Protein AF-A0A1G7QCE5-F1 (afdb_monomer)

pLDDT: mean 86.32, std 14.0, range [40.44, 98.44]

Organism: NCBI:txid392734

Radius of gyration: 17.21 Å; Cα contacts (8 Å, |Δi|>4): 371; chains: 1; bounding box: 48×42×40 Å

Secondary structure (DSSP, 8-state):
--HHHHHHHHHHHHH---EEEEEEEEEESS-SPPTT-EEEEETTS--EE--TT-SS-HHHHH-GGG-SS-EEEEEE-TTS-EEEEEEEETTSHHHHHHHHHHHHHHTT--EEEEEEPPBTTB--EEEEE-TT--EEEE-TT--HHHHHHHHHHHTTSPTTEEEEETTEEEEEEEE-----HHHHHHHHHHHS--

Nearest PDB structures (foldseek):
  2we8-assembly1_A-2  TM=7.146E-01  e=3.565E-07  Mycolicibacterium smegmatis MC2 155
  2we7-assembly1_A-3  TM=7.196E-01  e=1.475E-06  Mycolicibacterium smegmatis MC2 155
  3on5-assembly1_A  TM=7.134E-01  e=7.659E-06  Halalkalibacterium halodurans
  3on5-assembly1_B  TM=7.128E-01  e=1.795E-05  Halalkalibacterium halodurans
  8qqs-assembly1_A  TM=1.654E-01  e=5.692E+00  Escherichia coli

Foldseek 3Di:
DDLQQLVFQLVVCVVAVWFKKKFFLDKPDDDPDAGRFIWTAGQVLDIGTPPVCVQDDSVVRNPRVVPPFWAWDWGQDPPRMTTIMTIHTSPDPLNVVVSVQSVCLQVQWKKKKKWAHDDPPAGIWIWMATPVRDTPDTPPPDDPVNVVVSSVDQVPDDASDWDQDPNGIMGIHIRGHDDPVVNVVVVVVVVVPD

Sequence (194 aa):
MNLKERRDIAHLYGHTPRGVLFTLVEMRGSSDHAAGTRIYTPADGRSAGSVSAGWVDAEFLQRVDLFANAQMHIVQDGHDIETHLLSEPSETPEAAALIAAFEATLQGEPRSVITVLPETDVALMRFVMDARGDVLFASELLETEDIVPMRRAARTSPHGALHVLAQGRIFVEHMEPAVSEQDMMNNTLHTEAR

Structure (mmCIF, N/CA/C/O backbone):
data_AF-A0A1G7QCE5-F1
#
_entry.id   AF-A0A1G7QCE5-F1
#
loop_
_atom_site.group_PDB
_atom_site.id
_atom_site.type_symbol
_atom_site.label_atom_id
_atom_site.label_alt_id
_atom_site.label_comp_id
_atom_site.label_asym_id
_atom_site.label_entity_id
_atom_site.label_seq_id
_atom_site.pdbx_PDB_ins_code
_atom_site.Cartn_x
_atom_site.Cartn_y
_atom_site.Cartn_z
_atom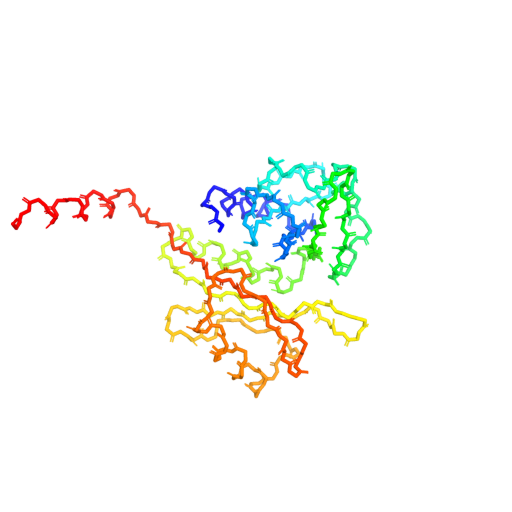_site.occupancy
_atom_site.B_iso_or_equiv
_atom_site.auth_seq_id
_atom_site.auth_comp_id
_atom_site.auth_asym_id
_atom_site.auth_atom_id
_atom_site.pdbx_PDB_model_num
ATOM 1 N N . MET A 1 1 ? -5.043 9.856 -0.152 1.00 69.81 1 MET A N 1
ATOM 2 C CA . MET A 1 1 ? -5.301 9.292 -1.504 1.00 69.81 1 MET A CA 1
ATOM 3 C C . MET A 1 1 ? -6.672 9.717 -2.051 1.00 69.81 1 MET A C 1
ATOM 5 O O . MET A 1 1 ? -7.643 9.716 -1.299 1.00 69.81 1 MET A O 1
ATOM 9 N N . ASN A 1 2 ? -6.779 10.074 -3.341 1.00 81.00 2 ASN A N 1
ATOM 10 C CA . ASN A 1 2 ? -8.053 10.502 -3.949 1.00 81.00 2 ASN A CA 1
ATOM 11 C C . ASN A 1 2 ? -8.945 9.302 -4.373 1.00 81.00 2 ASN A C 1
ATOM 13 O O . ASN A 1 2 ? -8.479 8.173 -4.513 1.00 81.00 2 ASN A O 1
ATOM 17 N N . LEU A 1 3 ? -10.259 9.514 -4.529 1.00 86.50 3 LEU A N 1
ATOM 18 C CA . LEU A 1 3 ? -11.228 8.450 -4.869 1.00 86.50 3 LEU A CA 1
ATOM 19 C C . LEU A 1 3 ? -11.095 7.922 -6.303 1.00 86.50 3 LEU A C 1
ATOM 21 O O . LEU A 1 3 ? -11.376 6.752 -6.558 1.00 86.50 3 LEU A O 1
ATOM 25 N N . LYS A 1 4 ? -10.686 8.786 -7.237 1.00 89.06 4 LYS A N 1
ATOM 26 C CA . LYS A 1 4 ? -10.500 8.421 -8.642 1.00 89.06 4 LYS A CA 1
ATOM 27 C C . LYS A 1 4 ? -9.369 7.402 -8.787 1.00 89.06 4 LYS A C 1
ATOM 29 O O . LYS A 1 4 ? -9.563 6.385 -9.431 1.00 89.06 4 LYS A O 1
ATOM 34 N N . GLU A 1 5 ? -8.243 7.639 -8.120 1.00 90.88 5 GLU A N 1
ATOM 35 C CA . GLU A 1 5 ? -7.072 6.762 -8.092 1.00 90.88 5 GLU A CA 1
ATOM 36 C C . GLU A 1 5 ? -7.442 5.345 -7.648 1.00 90.88 5 GLU A C 1
ATOM 38 O O . GLU A 1 5 ? -7.185 4.390 -8.374 1.00 90.88 5 GLU A O 1
ATOM 43 N N . ARG A 1 6 ? -8.131 5.215 -6.508 1.00 92.56 6 ARG A N 1
ATOM 44 C CA . ARG A 1 6 ? -8.613 3.919 -6.003 1.00 92.56 6 ARG A CA 1
ATOM 45 C C . ARG A 1 6 ? -9.494 3.191 -7.007 1.00 92.56 6 ARG A C 1
ATOM 47 O O . ARG A 1 6 ? -9.309 1.999 -7.232 1.00 92.56 6 ARG A O 1
ATOM 54 N N . ARG A 1 7 ? -10.456 3.907 -7.598 1.00 94.19 7 ARG A N 1
ATOM 55 C CA . ARG A 1 7 ? -11.388 3.347 -8.583 1.00 94.19 7 ARG A CA 1
ATOM 56 C C . ARG A 1 7 ? -10.657 2.868 -9.829 1.00 94.19 7 ARG A C 1
ATOM 58 O O . ARG A 1 7 ? -10.918 1.759 -10.277 1.00 94.19 7 ARG A O 1
ATOM 65 N N . ASP A 1 8 ? -9.757 3.684 -10.363 1.00 94.06 8 ASP A N 1
ATOM 66 C CA . ASP A 1 8 ? -9.013 3.367 -11.578 1.00 94.06 8 ASP A CA 1
ATOM 67 C C . ASP A 1 8 ? -8.103 2.152 -11.352 1.00 94.06 8 ASP A C 1
ATOM 69 O O . ASP A 1 8 ? -8.078 1.245 -12.184 1.00 94.06 8 ASP A O 1
ATOM 73 N N . ILE A 1 9 ? -7.406 2.098 -10.209 1.00 95.38 9 ILE A N 1
ATOM 74 C CA . ILE A 1 9 ? -6.546 0.966 -9.842 1.00 95.38 9 ILE A CA 1
ATOM 75 C C . ILE A 1 9 ? -7.373 -0.310 -9.665 1.00 95.38 9 ILE A C 1
ATOM 77 O O . ILE A 1 9 ? -7.065 -1.309 -10.310 1.00 95.38 9 ILE A O 1
ATOM 81 N N . ALA A 1 10 ? -8.433 -0.285 -8.848 1.00 95.25 10 ALA A N 1
ATOM 82 C CA . ALA A 1 10 ? -9.279 -1.460 -8.621 1.00 95.25 10 ALA A CA 1
ATOM 83 C C . ALA A 1 10 ? -9.921 -1.955 -9.930 1.00 95.25 10 ALA A C 1
ATOM 85 O O . ALA A 1 10 ? -9.944 -3.153 -10.206 1.00 95.25 10 ALA A O 1
ATOM 86 N N . HIS A 1 11 ? -10.370 -1.030 -10.786 1.00 95.25 11 HIS A N 1
ATOM 87 C CA . HIS A 1 11 ? -10.933 -1.365 -12.089 1.00 95.25 11 HIS A CA 1
ATOM 88 C C . HIS A 1 11 ? -9.905 -2.029 -13.013 1.00 95.25 11 HIS A C 1
ATOM 90 O O . HIS A 1 11 ? -10.207 -3.069 -13.600 1.00 95.25 11 HIS A O 1
ATOM 96 N N . LEU A 1 12 ? -8.698 -1.465 -13.151 1.00 95.25 12 LEU A N 1
ATOM 97 C CA . LEU A 1 12 ? -7.662 -2.046 -14.009 1.00 95.25 12 LEU A CA 1
ATOM 98 C C . LEU A 1 12 ? -7.188 -3.403 -13.472 1.00 95.25 12 LEU A C 1
ATOM 100 O O . LEU A 1 12 ? -7.102 -4.359 -14.243 1.00 95.25 12 LEU A O 1
ATOM 104 N N . TYR A 1 13 ? -6.964 -3.507 -12.159 1.00 94.88 13 TYR A N 1
ATOM 105 C CA . TYR A 1 13 ? -6.592 -4.754 -11.490 1.00 94.88 13 TYR A CA 1
ATOM 106 C C . TYR A 1 13 ? -7.622 -5.864 -11.730 1.00 94.88 13 TYR A C 1
ATOM 108 O O . TYR A 1 13 ? -7.254 -6.970 -12.119 1.00 94.88 13 TYR A O 1
ATOM 116 N N . GLY A 1 14 ? -8.919 -5.559 -11.603 1.00 92.94 14 GLY A N 1
ATOM 117 C CA . GLY A 1 14 ? -9.994 -6.530 -11.829 1.00 92.94 14 GLY A CA 1
ATOM 118 C C . GLY A 1 14 ? -10.039 -7.114 -13.249 1.00 92.94 14 GLY A C 1
ATOM 119 O O . GLY A 1 14 ? -10.525 -8.227 -13.438 1.00 92.94 14 GLY A O 1
ATOM 120 N N . HIS A 1 15 ? -9.506 -6.405 -14.251 1.00 92.31 15 HIS A N 1
ATOM 121 C CA . HIS A 1 15 ? -9.410 -6.901 -15.631 1.00 92.31 15 HIS A CA 1
ATOM 122 C C . HIS A 1 15 ? -8.059 -7.549 -15.939 1.00 92.31 15 HIS A C 1
ATOM 124 O O . HIS A 1 15 ? -7.948 -8.370 -16.851 1.00 92.31 15 HIS A O 1
ATOM 130 N N . THR A 1 16 ? -7.001 -7.135 -15.250 1.00 90.94 16 THR A N 1
ATOM 131 C CA . THR A 1 16 ? -5.632 -7.573 -15.519 1.00 90.94 16 THR A CA 1
ATOM 132 C C . THR A 1 16 ? -4.866 -7.596 -14.202 1.00 90.94 16 THR A C 1
ATOM 134 O O . THR A 1 16 ? -4.189 -6.625 -13.896 1.00 90.94 16 THR A O 1
ATOM 137 N N . PRO A 1 17 ? -4.970 -8.688 -13.417 1.00 87.81 17 PRO A N 1
ATOM 138 C CA . PRO A 1 17 ? -4.465 -8.742 -12.040 1.00 87.81 17 PRO A CA 1
ATOM 139 C C . PRO A 1 17 ? -2.955 -8.997 -11.945 1.00 87.81 17 PRO A C 1
ATOM 141 O O . PRO A 1 17 ? -2.409 -9.064 -10.844 1.00 87.81 17 PRO A O 1
ATOM 144 N N . ARG A 1 18 ? -2.272 -9.155 -13.086 1.00 91.88 18 ARG A N 1
ATOM 145 C CA . ARG A 1 18 ? -0.826 -9.385 -13.175 1.00 91.88 18 ARG A CA 1
ATOM 146 C C . ARG A 1 18 ? -0.098 -8.100 -13.528 1.00 91.88 18 ARG A C 1
ATOM 148 O O . ARG A 1 18 ? -0.175 -7.631 -14.666 1.00 91.88 18 ARG A O 1
ATOM 155 N N . GLY A 1 19 ? 0.630 -7.566 -12.561 1.00 93.50 19 GLY A N 1
ATOM 156 C CA . GLY A 1 19 ? 1.352 -6.314 -12.688 1.00 93.50 19 GLY A CA 1
ATOM 157 C C . GLY A 1 19 ? 2.099 -5.957 -11.416 1.00 93.50 19 GLY A C 1
ATOM 158 O O . GLY A 1 19 ? 2.310 -6.791 -10.534 1.00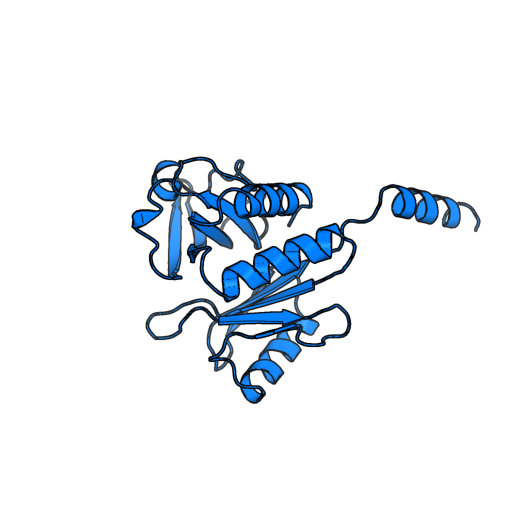 93.50 19 GLY A O 1
ATOM 159 N N . VAL A 1 20 ? 2.465 -4.686 -11.327 1.00 94.94 20 VAL A N 1
ATOM 160 C CA . VAL A 1 20 ? 3.190 -4.122 -10.192 1.00 94.94 20 VAL A CA 1
ATOM 161 C C . VAL A 1 20 ? 2.412 -2.931 -9.668 1.00 94.94 20 VAL A C 1
ATOM 163 O O . VAL A 1 20 ? 1.964 -2.078 -10.438 1.00 94.94 20 VAL A O 1
ATOM 166 N N . LEU A 1 21 ? 2.236 -2.880 -8.354 1.00 94.75 21 LEU A N 1
ATOM 167 C CA . LEU A 1 21 ? 1.712 -1.716 -7.668 1.00 94.75 21 LEU A CA 1
ATOM 168 C C . LEU A 1 21 ? 2.882 -0.915 -7.100 1.00 94.75 21 LEU A C 1
ATOM 170 O O . LEU A 1 21 ? 3.674 -1.423 -6.309 1.00 94.75 21 LEU A O 1
ATOM 174 N N . PHE A 1 22 ? 2.972 0.346 -7.499 1.00 94.12 22 PHE A N 1
ATOM 175 C CA . PHE A 1 22 ? 3.909 1.310 -6.947 1.00 94.12 22 PHE A CA 1
ATOM 176 C C . PHE A 1 22 ? 3.173 2.204 -5.958 1.00 94.12 22 PHE A C 1
ATOM 178 O O . PHE A 1 22 ? 2.140 2.784 -6.297 1.00 94.12 22 PHE A O 1
ATOM 185 N N . THR A 1 23 ? 3.708 2.331 -4.747 1.00 94.12 23 THR A N 1
ATOM 186 C CA . THR A 1 23 ? 3.197 3.216 -3.698 1.00 94.12 23 THR A CA 1
ATOM 187 C C . THR A 1 23 ? 4.267 4.231 -3.324 1.00 94.12 23 THR A C 1
ATOM 189 O O . THR A 1 23 ? 5.374 3.856 -2.941 1.00 94.12 23 THR A O 1
ATOM 192 N N . LEU A 1 24 ? 3.922 5.515 -3.391 1.00 92.81 24 LEU A N 1
ATOM 193 C CA . LEU A 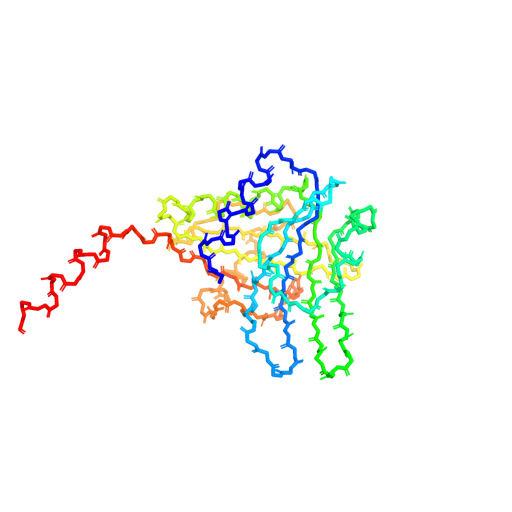1 24 ? 4.728 6.596 -2.839 1.00 92.81 24 LEU A CA 1
ATOM 194 C C . LEU A 1 24 ? 4.678 6.536 -1.314 1.00 92.81 24 LEU A C 1
ATOM 196 O O . LEU A 1 24 ? 3.632 6.784 -0.722 1.00 92.81 24 LEU A O 1
ATOM 200 N N . VAL A 1 25 ? 5.797 6.208 -0.680 1.00 93.81 25 VAL A N 1
ATOM 201 C CA . VAL A 1 25 ? 5.890 6.065 0.779 1.00 93.81 25 VAL A CA 1
ATOM 202 C C . VAL A 1 25 ? 6.325 7.377 1.424 1.00 93.81 25 VAL A C 1
ATOM 204 O O . VAL A 1 25 ? 5.733 7.816 2.405 1.00 93.81 25 VAL A O 1
ATOM 207 N N . GLU A 1 26 ? 7.343 8.018 0.859 1.00 90.38 26 GLU A N 1
ATOM 208 C CA . GLU A 1 26 ? 7.892 9.283 1.343 1.00 90.38 26 GLU A CA 1
ATOM 209 C C . GLU A 1 26 ? 8.416 10.082 0.148 1.00 90.38 26 GLU A C 1
ATOM 211 O O . GLU A 1 26 ? 8.931 9.513 -0.815 1.00 90.38 26 GLU A O 1
ATOM 216 N N . MET A 1 27 ? 8.309 11.405 0.220 1.00 86.12 27 MET A N 1
ATOM 217 C CA . MET A 1 27 ? 9.026 12.306 -0.672 1.00 86.12 27 MET A CA 1
ATOM 218 C C . MET A 1 27 ? 9.716 13.365 0.177 1.00 86.12 27 MET A C 1
ATOM 220 O O . MET A 1 27 ? 9.085 13.978 1.041 1.00 86.12 27 MET A O 1
ATOM 224 N N . ARG A 1 28 ? 11.012 13.571 -0.046 1.00 84.56 28 ARG A N 1
ATOM 225 C CA . ARG A 1 28 ? 11.805 14.593 0.642 1.00 84.56 28 ARG A CA 1
ATOM 226 C C . ARG A 1 28 ? 12.118 15.710 -0.341 1.00 84.56 28 ARG A C 1
ATOM 228 O O . ARG A 1 28 ? 12.675 15.456 -1.402 1.00 84.56 28 ARG A O 1
ATOM 235 N N . GLY A 1 29 ? 11.736 16.933 0.023 1.00 75.62 29 GLY A N 1
ATOM 236 C CA . GLY A 1 29 ? 11.774 18.109 -0.850 1.00 75.6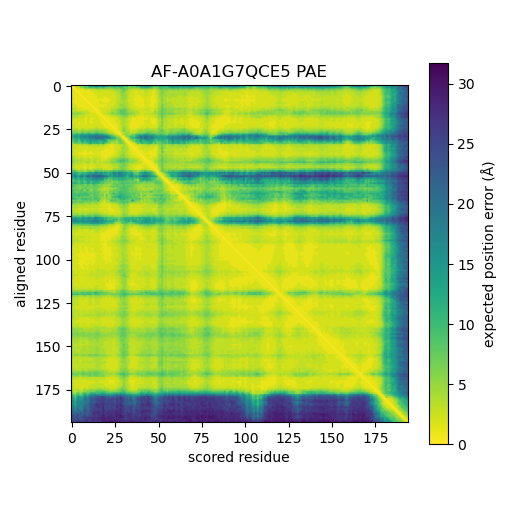2 29 GLY A CA 1
ATOM 237 C C . GLY A 1 29 ? 10.438 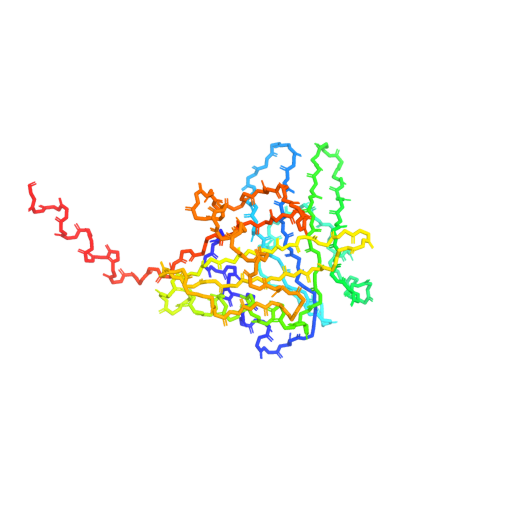18.859 -0.837 1.00 75.62 29 GLY A C 1
ATOM 238 O O . GLY A 1 29 ? 9.557 18.560 -0.030 1.00 75.62 29 GLY A O 1
ATOM 239 N N . SER A 1 30 ? 10.277 19.848 -1.718 1.00 60.16 30 SER A N 1
ATOM 240 C CA . SER A 1 30 ? 8.982 20.505 -1.941 1.00 60.16 30 SER A CA 1
ATOM 241 C C . SER A 1 30 ? 8.225 19.729 -3.012 1.00 60.16 30 SER A C 1
ATOM 243 O O . SER A 1 30 ? 8.674 19.660 -4.150 1.00 60.16 30 SER A O 1
ATOM 245 N N . SER A 1 31 ? 7.091 19.132 -2.650 1.00 62.28 31 SER A N 1
ATOM 246 C CA . SER A 1 31 ? 6.219 18.463 -3.612 1.00 62.28 31 SER A CA 1
ATOM 247 C C . SER A 1 31 ? 4.754 18.619 -3.228 1.00 62.28 31 SER A C 1
ATOM 249 O O . SER A 1 31 ? 4.419 18.725 -2.047 1.00 62.28 31 SER A O 1
ATOM 251 N N . ASP A 1 32 ? 3.888 18.592 -4.237 1.00 63.31 32 ASP A N 1
ATOM 252 C CA . ASP A 1 32 ? 2.432 18.597 -4.075 1.00 63.31 32 ASP A CA 1
ATOM 253 C C . ASP A 1 32 ? 1.861 17.175 -3.885 1.00 63.31 32 ASP A C 1
ATOM 255 O O . ASP A 1 32 ? 0.643 16.977 -3.871 1.00 63.31 32 ASP A O 1
ATOM 259 N N . HIS A 1 33 ? 2.720 16.154 -3.761 1.00 68.19 33 HIS A N 1
ATOM 260 C CA . HIS A 1 33 ? 2.303 14.755 -3.705 1.00 68.19 33 HIS A CA 1
ATOM 261 C C . HIS A 1 33 ? 2.213 14.240 -2.271 1.00 68.19 33 HIS A C 1
ATOM 263 O O . HIS A 1 33 ? 3.140 14.350 -1.474 1.00 68.19 33 HIS A O 1
ATOM 269 N N . ALA A 1 34 ? 1.081 13.615 -1.956 1.00 79.44 34 ALA A N 1
ATOM 270 C CA . ALA A 1 34 ? 0.870 12.987 -0.662 1.00 79.44 34 ALA A CA 1
ATOM 271 C C . ALA A 1 34 ? 1.403 11.549 -0.663 1.00 79.44 34 ALA A C 1
ATOM 273 O O . ALA A 1 34 ? 1.165 10.790 -1.609 1.00 79.44 34 ALA A O 1
ATOM 274 N N . ALA A 1 35 ? 2.050 11.147 0.432 1.00 89.25 35 ALA A N 1
ATOM 275 C CA . ALA A 1 35 ? 2.315 9.741 0.713 1.00 89.25 35 ALA A CA 1
ATOM 276 C C . ALA A 1 35 ? 1.025 8.902 0.580 1.00 89.25 35 ALA A C 1
ATOM 278 O O . ALA A 1 35 ? -0.077 9.375 0.864 1.00 89.25 35 ALA A O 1
ATOM 279 N N . GLY A 1 36 ? 1.163 7.669 0.101 1.00 91.12 36 GLY A N 1
ATOM 280 C CA . GLY A 1 36 ? 0.065 6.753 -0.215 1.00 91.12 36 GLY A CA 1
ATOM 281 C C . GLY A 1 36 ? -0.475 6.894 -1.641 1.00 91.12 36 GLY A C 1
ATOM 282 O O . GLY A 1 36 ? -1.359 6.132 -2.028 1.00 91.12 36 GLY A O 1
ATOM 283 N N . THR A 1 37 ? 0.044 7.840 -2.432 1.00 90.94 37 THR A N 1
ATOM 284 C CA . THR A 1 37 ? -0.253 7.946 -3.871 1.00 90.94 37 THR A CA 1
ATOM 285 C C . THR A 1 37 ? 0.257 6.715 -4.614 1.00 90.94 37 THR A C 1
ATOM 287 O O . THR A 1 37 ? 1.370 6.253 -4.353 1.00 90.94 37 THR A O 1
ATOM 290 N N . ARG A 1 38 ? -0.537 6.186 -5.549 1.00 92.44 38 ARG A N 1
ATOM 291 C CA . ARG A 1 38 ? -0.239 4.928 -6.240 1.00 92.44 38 ARG A CA 1
ATOM 292 C C . ARG A 1 38 ? -0.371 4.963 -7.748 1.00 92.44 38 ARG A C 1
ATOM 294 O O . ARG A 1 38 ? -1.162 5.720 -8.315 1.00 92.44 38 ARG A O 1
ATOM 301 N N . ILE A 1 39 ? 0.372 4.048 -8.368 1.00 92.62 39 ILE A N 1
ATOM 302 C CA . ILE A 1 39 ? 0.257 3.675 -9.776 1.00 92.62 39 ILE A CA 1
ATOM 303 C C . ILE A 1 39 ? 0.276 2.148 -9.870 1.00 92.62 39 ILE A C 1
ATOM 305 O O . ILE A 1 39 ? 1.164 1.497 -9.328 1.00 92.62 39 ILE A O 1
ATOM 309 N N . TYR A 1 40 ? -0.703 1.581 -10.564 1.00 93.69 40 TYR A N 1
ATOM 310 C CA . TYR A 1 40 ? -0.736 0.176 -10.941 1.00 93.69 40 TYR A CA 1
ATOM 311 C C . TYR A 1 40 ? -0.358 0.018 -12.411 1.00 93.69 40 TYR A C 1
ATOM 313 O O . TYR A 1 40 ? -0.985 0.651 -13.264 1.00 93.69 40 TYR A O 1
ATOM 321 N N . THR A 1 41 ? 0.621 -0.841 -12.697 1.00 92.88 41 THR A N 1
ATOM 322 C CA . THR A 1 41 ? 1.107 -1.118 -14.054 1.00 92.88 41 THR A CA 1
ATOM 323 C C . THR A 1 41 ? 1.030 -2.621 -14.348 1.00 92.88 41 THR A C 1
ATOM 325 O O . THR A 1 41 ? 1.893 -3.380 -13.894 1.00 92.88 41 THR A O 1
ATOM 328 N N . PRO A 1 42 ? -0.001 -3.094 -15.071 1.00 91.56 42 PRO A N 1
ATOM 329 C CA . PRO A 1 42 ? -0.027 -4.438 -15.642 1.00 91.56 42 PRO A CA 1
ATOM 330 C C . PRO A 1 42 ? 1.057 -4.664 -16.703 1.00 91.56 42 PRO A C 1
ATOM 332 O O . PRO A 1 42 ? 1.601 -3.733 -17.294 1.00 91.56 42 PRO A O 1
ATOM 335 N N . ALA A 1 43 ? 1.315 -5.936 -17.013 1.00 85.62 43 ALA A N 1
ATOM 336 C CA . ALA A 1 43 ? 2.315 -6.326 -18.012 1.00 85.62 43 ALA A CA 1
ATOM 337 C C . ALA A 1 43 ? 1.995 -5.917 -19.462 1.00 85.62 43 ALA A C 1
ATOM 339 O O . ALA A 1 43 ? 2.855 -6.018 -20.332 1.00 85.62 43 ALA A O 1
ATOM 340 N N . ASP A 1 44 ? 0.777 -5.450 -19.737 1.00 84.56 44 ASP A N 1
ATOM 341 C CA . ASP A 1 44 ? 0.383 -4.952 -21.059 1.00 84.56 44 ASP A CA 1
ATOM 342 C C . ASP A 1 44 ? 0.724 -3.469 -21.297 1.00 84.56 44 ASP A C 1
ATOM 344 O O . ASP A 1 44 ? 0.380 -2.919 -22.344 1.00 84.56 44 ASP A O 1
ATOM 348 N N . GLY A 1 45 ? 1.400 -2.823 -20.340 1.00 80.25 45 GLY A N 1
ATOM 349 C CA . GLY A 1 45 ? 1.894 -1.452 -20.459 1.00 80.25 45 GLY A CA 1
ATOM 350 C C . GLY A 1 45 ? 0.846 -0.367 -20.204 1.00 80.25 45 GLY A C 1
ATOM 351 O O . GLY A 1 45 ? 1.183 0.818 -20.242 1.00 80.25 45 GLY A O 1
ATOM 352 N N . ARG A 1 46 ? -0.413 -0.725 -19.918 1.00 89.12 46 ARG A N 1
ATOM 353 C CA . ARG A 1 46 ? -1.390 0.236 -19.382 1.00 89.12 46 ARG A CA 1
ATOM 354 C C . ARG A 1 46 ? -0.993 0.633 -17.963 1.00 89.12 46 ARG A C 1
ATOM 356 O O . ARG A 1 46 ? -0.271 -0.089 -17.285 1.00 89.12 46 ARG A O 1
ATOM 363 N N . SER A 1 47 ? -1.511 1.757 -17.486 1.00 90.06 47 SER A N 1
ATOM 364 C CA . SER A 1 47 ? -1.370 2.150 -16.087 1.00 90.06 47 SER A CA 1
ATOM 365 C C . SER A 1 47 ? -2.641 2.803 -15.557 1.00 90.06 47 SER A C 1
ATOM 367 O O . SER A 1 47 ? -3.422 3.395 -16.307 1.00 90.06 47 SER A O 1
ATOM 369 N N . ALA A 1 48 ? -2.864 2.667 -14.254 1.00 91.62 48 ALA A N 1
ATOM 370 C CA . ALA A 1 48 ? -3.957 3.307 -13.535 1.00 91.62 48 ALA A CA 1
ATOM 371 C C . ALA A 1 48 ? -3.454 3.918 -12.230 1.00 91.62 48 ALA A C 1
ATOM 373 O O . ALA A 1 48 ? -2.552 3.382 -11.596 1.00 91.62 48 ALA A O 1
ATOM 374 N N . GLY A 1 49 ? -4.065 5.022 -11.812 1.00 87.44 49 GLY A N 1
ATOM 375 C CA . GLY A 1 49 ? -3.695 5.748 -10.602 1.00 87.44 49 GLY A CA 1
ATOM 376 C C . GLY A 1 49 ? -3.231 7.170 -10.899 1.00 87.44 49 GLY A C 1
ATOM 377 O O . GLY A 1 49 ? -3.613 7.759 -11.915 1.00 87.44 49 GLY A O 1
ATOM 378 N N . SER A 1 50 ? -2.437 7.755 -10.009 1.00 78.25 50 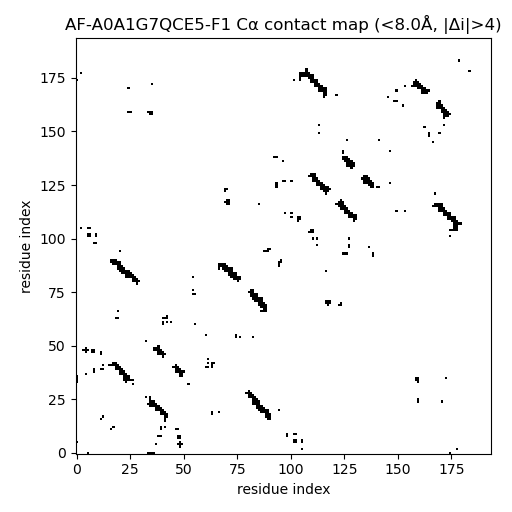SER A N 1
ATOM 379 C CA . SER A 1 50 ? -1.970 9.132 -10.176 1.00 78.25 50 SER A CA 1
ATOM 380 C C . SER A 1 50 ? -0.778 9.198 -11.136 1.00 78.25 50 SER A C 1
ATOM 382 O O . SER A 1 50 ? 0.374 9.267 -10.723 1.00 78.25 50 SER A O 1
ATOM 384 N N . VAL A 1 51 ? -1.077 9.213 -12.440 1.00 54.75 51 VAL A N 1
ATOM 385 C CA . VAL A 1 51 ? -0.104 9.324 -13.549 1.00 54.75 51 VAL A CA 1
ATOM 386 C C . VAL A 1 51 ? 0.535 10.721 -13.640 1.00 54.75 51 VAL A C 1
ATOM 388 O O . VAL A 1 51 ? 1.581 10.887 -14.258 1.00 54.75 51 VAL A O 1
ATOM 391 N N . SER A 1 52 ? -0.031 11.739 -12.980 1.00 51.72 52 SER A N 1
ATOM 392 C CA . SER A 1 52 ? 0.493 13.120 -12.960 1.00 51.72 52 SER A CA 1
ATOM 393 C C . SER A 1 52 ? 1.760 13.298 -12.110 1.00 51.72 52 SER A C 1
ATOM 395 O O . SER A 1 52 ? 2.055 14.397 -11.661 1.00 51.72 52 SER A O 1
ATOM 397 N N . ALA A 1 53 ? 2.445 12.200 -11.822 1.00 50.97 53 ALA A N 1
ATOM 398 C CA . ALA A 1 53 ? 3.433 12.065 -10.778 1.00 50.97 53 ALA A CA 1
ATOM 399 C C . ALA A 1 53 ? 4.749 12.778 -11.080 1.00 50.97 53 ALA A C 1
ATOM 401 O O . ALA A 1 53 ? 5.302 13.384 -10.177 1.00 50.97 53 ALA A O 1
ATOM 402 N N . GLY A 1 54 ? 5.300 12.671 -12.294 1.00 59.59 54 GLY A N 1
ATOM 403 C CA . GLY A 1 54 ? 6.638 13.205 -12.616 1.00 59.59 54 GLY A CA 1
ATOM 404 C C . GLY A 1 54 ? 7.797 12.677 -11.742 1.00 59.59 54 GLY A C 1
ATOM 405 O O . GLY A 1 54 ? 8.950 12.875 -12.097 1.00 59.59 54 GLY A O 1
ATOM 406 N N . TRP A 1 55 ? 7.502 11.976 -10.642 1.00 70.00 55 TRP A N 1
ATOM 407 C CA . TRP A 1 55 ? 8.426 11.502 -9.620 1.00 70.00 55 TRP A CA 1
ATOM 408 C C . TRP A 1 55 ? 9.033 10.143 -9.951 1.00 70.00 55 TRP A C 1
ATOM 410 O O . TRP A 1 55 ? 9.910 9.666 -9.236 1.00 70.00 55 TRP A O 1
ATOM 420 N N . VAL A 1 56 ? 8.585 9.514 -11.040 1.00 72.75 56 VAL A N 1
ATOM 421 C CA . VAL A 1 56 ? 9.217 8.321 -11.593 1.00 72.75 56 VAL A CA 1
ATOM 422 C C . VAL A 1 56 ? 9.154 8.330 -13.111 1.00 72.75 56 VAL A C 1
ATOM 424 O O . VAL A 1 56 ? 8.141 8.695 -13.711 1.00 72.75 56 VAL A O 1
ATOM 427 N N . ASP A 1 57 ? 10.255 7.887 -13.710 1.00 73.38 57 ASP A N 1
ATOM 428 C CA . ASP A 1 57 ? 10.389 7.685 -15.145 1.00 73.38 57 ASP A CA 1
ATOM 429 C C . ASP A 1 57 ? 9.365 6.653 -15.654 1.00 73.38 57 ASP A C 1
ATOM 431 O O . ASP A 1 57 ? 9.213 5.560 -15.099 1.00 73.38 57 ASP A O 1
ATOM 435 N N . ALA A 1 58 ? 8.674 6.980 -16.745 1.00 75.25 58 ALA A N 1
ATOM 436 C CA . ALA A 1 58 ? 7.762 6.058 -17.407 1.00 75.25 58 ALA A CA 1
ATOM 437 C C . ALA A 1 58 ? 8.469 4.769 -17.859 1.00 75.25 58 ALA A C 1
ATOM 439 O O . ALA A 1 58 ? 7.836 3.713 -17.882 1.00 75.25 58 ALA A O 1
ATOM 440 N N . GLU A 1 59 ? 9.765 4.829 -18.183 1.00 75.38 59 GLU A N 1
ATOM 441 C CA . GLU A 1 59 ? 10.570 3.645 -18.492 1.00 75.38 59 GLU A CA 1
ATOM 442 C C . GLU A 1 59 ? 10.757 2.746 -17.266 1.00 75.38 59 GLU A C 1
ATOM 444 O O . GLU A 1 59 ? 10.691 1.525 -17.391 1.00 75.38 59 GLU A O 1
ATOM 449 N N . PHE A 1 60 ? 10.921 3.316 -16.067 1.00 79.75 60 PHE A N 1
ATOM 450 C CA . PHE A 1 60 ? 11.021 2.536 -14.830 1.00 79.75 60 PHE A CA 1
ATOM 451 C C . PHE A 1 60 ? 9.725 1.763 -14.555 1.00 79.75 60 PHE A C 1
ATOM 453 O O . PHE A 1 60 ? 9.771 0.570 -14.257 1.00 79.75 60 PHE A O 1
ATOM 460 N N . LEU A 1 61 ? 8.567 2.410 -14.735 1.00 79.44 61 LEU A N 1
ATOM 461 C CA . LEU A 1 61 ? 7.256 1.778 -14.534 1.00 79.44 61 LEU A CA 1
ATOM 462 C C . LEU A 1 61 ? 6.979 0.637 -15.517 1.00 79.44 61 LEU A C 1
ATOM 464 O O . LEU A 1 61 ? 6.262 -0.297 -15.170 1.00 79.44 61 LEU A O 1
ATOM 468 N N . GLN A 1 62 ? 7.526 0.704 -16.733 1.00 75.88 62 GLN A N 1
ATOM 469 C CA . GLN A 1 62 ? 7.299 -0.302 -17.776 1.00 75.88 62 GLN A CA 1
ATOM 470 C C . GLN A 1 62 ? 8.090 -1.597 -17.563 1.00 75.88 62 GLN A C 1
ATOM 472 O O . GLN A 1 62 ? 7.769 -2.618 -18.170 1.00 75.88 62 GLN A O 1
ATOM 477 N N . ARG A 1 63 ? 9.090 -1.596 -16.679 1.00 79.56 63 ARG A N 1
ATOM 478 C CA . ARG A 1 63 ? 9.940 -2.762 -16.398 1.00 79.56 63 ARG A CA 1
ATOM 479 C C . ARG A 1 63 ? 9.329 -3.678 -15.342 1.00 79.56 63 ARG A C 1
ATOM 481 O O . ARG A 1 63 ? 9.978 -4.035 -14.362 1.00 79.56 63 ARG A O 1
ATOM 488 N N . VAL A 1 64 ? 8.057 -4.036 -15.529 1.00 75.56 64 VAL A N 1
ATOM 489 C CA . VAL A 1 64 ? 7.284 -4.864 -14.586 1.00 75.56 64 VAL A CA 1
ATOM 490 C C . VAL A 1 64 ? 7.966 -6.201 -14.271 1.00 75.56 64 VAL A C 1
ATOM 492 O O . VAL A 1 64 ? 7.826 -6.728 -13.172 1.00 75.56 64 VAL A O 1
ATOM 495 N N . ASP A 1 65 ? 8.744 -6.721 -15.220 1.00 77.81 65 ASP A N 1
ATOM 496 C CA . ASP A 1 65 ? 9.509 -7.963 -15.141 1.00 77.81 65 ASP A CA 1
ATOM 497 C C . ASP A 1 65 ? 10.626 -7.924 -14.091 1.00 77.81 65 ASP A C 1
ATOM 499 O O . ASP A 1 65 ? 11.042 -8.970 -13.593 1.00 77.81 65 ASP A O 1
ATOM 503 N N . LEU A 1 66 ? 11.090 -6.730 -13.714 1.00 79.31 66 LEU A N 1
ATOM 504 C CA . LEU A 1 66 ? 12.106 -6.569 -12.680 1.00 79.31 66 LEU A CA 1
ATOM 505 C C . LEU A 1 66 ? 11.565 -6.696 -11.255 1.00 79.31 66 LEU A C 1
ATOM 507 O O . LEU A 1 66 ? 12.343 -6.918 -10.328 1.00 79.31 66 LEU A O 1
ATOM 511 N N . PHE A 1 67 ? 10.256 -6.553 -11.056 1.00 84.94 67 PHE A N 1
ATOM 512 C CA . PHE A 1 67 ? 9.659 -6.446 -9.725 1.00 84.94 67 PHE A CA 1
ATOM 513 C C . PHE A 1 67 ? 9.006 -7.763 -9.311 1.00 84.94 67 PHE A C 1
ATOM 515 O O . PHE A 1 67 ? 7.808 -7.838 -9.058 1.00 84.94 67 PHE A O 1
ATOM 522 N N . ALA A 1 68 ? 9.817 -8.821 -9.241 1.00 86.12 68 ALA A N 1
ATOM 523 C CA . ALA A 1 68 ? 9.362 -10.146 -8.816 1.00 86.12 68 ALA A CA 1
ATOM 524 C C . ALA A 1 68 ? 9.046 -10.226 -7.310 1.00 86.12 68 ALA A C 1
ATOM 526 O O . ALA A 1 68 ? 8.317 -11.115 -6.882 1.00 86.12 68 ALA A O 1
ATOM 527 N N . ASN A 1 69 ? 9.594 -9.305 -6.511 1.00 91.12 69 ASN A N 1
ATOM 528 C CA . ASN A 1 69 ? 9.409 -9.234 -5.064 1.00 91.12 69 ASN A CA 1
ATOM 529 C C . ASN A 1 69 ? 9.094 -7.800 -4.635 1.00 91.12 69 ASN A C 1
ATOM 531 O O . ASN A 1 69 ? 9.459 -6.844 -5.323 1.00 91.12 69 ASN A O 1
ATOM 535 N N . ALA A 1 70 ? 8.456 -7.654 -3.473 1.00 95.12 70 ALA A N 1
ATOM 536 C CA . ALA A 1 70 ? 8.220 -6.342 -2.895 1.00 95.12 70 ALA A CA 1
ATOM 537 C C . ALA A 1 70 ? 9.535 -5.690 -2.439 1.00 95.12 70 ALA A C 1
ATOM 539 O O . ALA A 1 70 ? 10.332 -6.329 -1.753 1.00 95.12 70 ALA A O 1
ATOM 540 N N . GLN A 1 71 ? 9.774 -4.434 -2.823 1.00 95.00 71 GLN A N 1
ATOM 541 C CA . GLN A 1 71 ? 11.041 -3.735 -2.585 1.00 95.00 71 GLN A CA 1
ATOM 542 C C . GLN A 1 71 ? 10.846 -2.228 -2.421 1.00 95.00 71 GLN A C 1
ATOM 544 O O . GLN A 1 71 ? 9.954 -1.637 -3.031 1.00 95.00 71 GLN A O 1
ATOM 549 N N . MET A 1 72 ? 11.721 -1.614 -1.621 1.00 94.56 72 MET A N 1
ATOM 550 C CA . MET A 1 72 ? 11.842 -0.162 -1.519 1.00 94.56 72 MET A CA 1
ATOM 551 C C . MET A 1 72 ? 12.871 0.365 -2.522 1.00 94.56 72 MET A C 1
ATOM 553 O O . MET A 1 72 ? 13.990 -0.141 -2.590 1.00 94.56 72 MET A O 1
ATOM 557 N N . HIS A 1 73 ? 12.514 1.426 -3.238 1.00 91.19 73 HIS A N 1
ATOM 558 C CA . HIS A 1 73 ? 13.356 2.125 -4.203 1.00 91.19 73 HIS A CA 1
ATOM 559 C C . HIS A 1 73 ? 13.516 3.574 -3.780 1.00 91.19 73 HIS A C 1
ATOM 561 O O . HIS A 1 73 ? 12.549 4.211 -3.364 1.00 91.19 73 HIS A O 1
ATOM 567 N N . ILE A 1 74 ? 14.729 4.098 -3.925 1.00 89.88 74 ILE A N 1
ATOM 568 C CA . ILE A 1 74 ? 14.999 5.526 -3.795 1.00 89.88 74 ILE A CA 1
ATOM 569 C C . ILE A 1 74 ? 15.265 6.047 -5.200 1.00 89.88 74 ILE A C 1
ATOM 571 O O . ILE A 1 74 ? 16.214 5.619 -5.856 1.00 89.88 74 ILE A O 1
ATOM 575 N N . VAL A 1 75 ? 14.409 6.950 -5.661 1.00 85.94 75 VAL A N 1
ATOM 576 C CA . VAL A 1 75 ? 14.517 7.610 -6.960 1.00 85.94 75 VAL A CA 1
ATOM 577 C C . VAL A 1 75 ? 14.863 9.065 -6.700 1.00 85.94 75 VAL A C 1
ATOM 579 O O . VAL A 1 75 ? 14.131 9.765 -6.004 1.00 85.94 75 VAL A O 1
ATOM 582 N N . GLN A 1 76 ? 15.999 9.505 -7.228 1.00 81.12 76 GLN A N 1
ATOM 583 C CA . GLN A 1 76 ? 16.384 10.911 -7.215 1.00 81.12 76 GLN A CA 1
ATOM 584 C C . GLN A 1 76 ? 16.004 11.521 -8.554 1.00 81.12 76 GLN A C 1
ATOM 586 O O . GLN A 1 76 ? 16.375 10.981 -9.601 1.00 81.12 76 GLN A O 1
ATOM 591 N N . ASP A 1 77 ? 15.273 12.629 -8.525 1.00 71.25 77 ASP A N 1
ATOM 592 C CA . ASP A 1 77 ? 15.122 13.453 -9.715 1.00 71.25 77 ASP A CA 1
ATOM 593 C C . ASP A 1 77 ? 16.284 14.456 -9.832 1.00 71.25 77 ASP A C 1
ATOM 595 O O . ASP A 1 77 ? 17.060 14.680 -8.901 1.00 71.25 77 ASP A O 1
ATOM 599 N N . GLY A 1 78 ? 16.439 15.061 -11.011 1.00 65.50 78 GLY A N 1
ATOM 600 C CA . GLY A 1 78 ? 17.466 16.082 -11.251 1.00 65.50 78 GLY A CA 1
ATOM 601 C C . GLY A 1 78 ? 17.226 17.415 -10.524 1.00 65.50 78 GLY A C 1
ATOM 602 O O . GLY A 1 78 ? 17.929 18.381 -10.815 1.00 65.50 78 GLY A O 1
ATOM 603 N N . HIS A 1 79 ? 16.229 17.492 -9.637 1.00 68.75 79 HIS A N 1
ATOM 604 C CA . HIS A 1 79 ? 15.779 18.689 -8.928 1.00 68.75 79 HIS A CA 1
ATOM 605 C C . HIS A 1 79 ? 15.909 18.559 -7.399 1.00 68.75 79 HIS A C 1
ATOM 607 O O . HIS A 1 79 ? 15.246 19.290 -6.664 1.00 68.75 79 HIS A O 1
ATOM 613 N N . ASP A 1 80 ? 16.788 17.668 -6.926 1.00 75.19 80 ASP A N 1
ATOM 614 C CA . ASP A 1 80 ? 17.042 17.378 -5.507 1.00 75.19 80 ASP A CA 1
ATOM 615 C C . ASP A 1 80 ? 15.818 16.831 -4.742 1.00 75.19 80 ASP A C 1
ATOM 617 O O . ASP A 1 80 ? 15.777 16.883 -3.509 1.00 75.19 80 ASP A O 1
ATOM 621 N N . ILE A 1 81 ? 14.821 16.279 -5.443 1.00 79.31 81 ILE A N 1
ATOM 622 C CA . ILE A 1 81 ? 13.704 15.574 -4.812 1.00 79.31 81 ILE A CA 1
ATOM 623 C C . ILE A 1 81 ? 14.061 14.093 -4.695 1.00 79.31 81 ILE A C 1
ATOM 625 O O . ILE A 1 81 ? 14.342 13.402 -5.677 1.00 79.31 81 ILE A O 1
ATOM 629 N N . GLU A 1 82 ? 14.022 13.589 -3.463 1.00 86.38 82 GLU A N 1
ATOM 630 C CA . GLU A 1 82 ? 14.230 12.175 -3.162 1.00 86.38 82 GLU A CA 1
ATOM 631 C C . GLU A 1 82 ? 12.879 11.496 -2.933 1.00 86.38 82 GLU A C 1
ATOM 633 O O . GLU A 1 82 ? 12.135 11.836 -2.010 1.00 86.38 82 GLU A O 1
ATOM 638 N N . THR A 1 83 ? 12.574 10.510 -3.770 1.00 86.88 83 THR A N 1
ATOM 639 C CA . THR A 1 83 ? 11.302 9.790 -3.774 1.00 86.88 83 THR A CA 1
ATOM 640 C C . THR A 1 83 ? 11.504 8.350 -3.316 1.00 86.88 83 THR A C 1
ATOM 642 O O . THR A 1 83 ? 12.282 7.604 -3.907 1.00 86.88 83 THR A O 1
ATOM 645 N N . HIS A 1 84 ? 10.794 7.946 -2.261 1.00 91.69 84 HIS A N 1
ATOM 646 C CA . HIS A 1 84 ? 10.831 6.592 -1.706 1.00 91.69 84 HIS A CA 1
ATOM 647 C C . HIS A 1 84 ? 9.594 5.825 -2.148 1.00 91.69 84 HIS A C 1
ATOM 649 O O . HIS A 1 84 ? 8.466 6.183 -1.794 1.00 91.69 84 HIS A O 1
ATOM 655 N N . LEU A 1 85 ? 9.810 4.748 -2.893 1.00 92.62 85 LEU A N 1
ATOM 656 C CA . LEU A 1 85 ? 8.751 3.970 -3.517 1.00 92.62 85 LEU A CA 1
ATOM 657 C C . LEU A 1 85 ? 8.775 2.541 -3.051 1.00 92.62 85 LEU A C 1
ATOM 659 O O . LEU A 1 85 ? 9.802 1.878 -3.109 1.00 92.62 85 LEU A O 1
ATOM 663 N N . LEU A 1 86 ? 7.608 2.048 -2.687 1.00 95.44 86 LEU A N 1
ATOM 664 C CA . LEU A 1 86 ? 7.371 0.628 -2.575 1.00 95.44 86 LEU A CA 1
ATOM 665 C C . LEU A 1 86 ? 6.895 0.111 -3.934 1.00 95.44 86 LEU A C 1
ATOM 667 O O . LEU A 1 86 ? 5.862 0.565 -4.418 1.00 95.44 86 LEU A O 1
ATOM 671 N N . SER A 1 87 ? 7.602 -0.848 -4.524 1.00 95.00 87 SER A N 1
ATOM 672 C CA . SER A 1 87 ? 7.052 -1.704 -5.580 1.00 95.00 87 SER A CA 1
ATOM 673 C C . SER A 1 87 ? 6.581 -3.012 -4.957 1.00 95.00 87 SER A C 1
ATOM 675 O O . SER A 1 87 ? 7.346 -3.610 -4.203 1.00 95.00 87 SER A O 1
ATOM 677 N N . GLU A 1 88 ? 5.391 -3.503 -5.293 1.00 96.00 88 GLU A N 1
ATOM 678 C CA . GLU A 1 88 ? 4.934 -4.848 -4.922 1.00 96.00 88 GLU A CA 1
ATOM 679 C C . GLU A 1 88 ? 4.278 -5.570 -6.115 1.00 96.00 88 GLU A C 1
ATOM 681 O O . GLU A 1 88 ? 3.527 -4.940 -6.868 1.00 96.00 88 GLU A O 1
ATOM 686 N N . PRO A 1 89 ? 4.534 -6.878 -6.314 1.00 95.56 89 PRO A N 1
ATOM 687 C CA . PRO A 1 89 ? 3.794 -7.672 -7.290 1.00 95.56 89 PRO A CA 1
ATOM 688 C C . PRO A 1 89 ? 2.316 -7.729 -6.903 1.00 95.56 89 PRO A C 1
ATOM 690 O O . PRO A 1 89 ? 1.978 -7.943 -5.741 1.00 95.56 89 PRO A O 1
ATOM 693 N N . SER A 1 90 ? 1.414 -7.591 -7.871 1.00 95.19 90 SER A N 1
ATOM 694 C CA . SER A 1 90 ? -0.023 -7.513 -7.582 1.00 95.19 90 SER A CA 1
ATOM 695 C C . SER A 1 90 ? -0.708 -8.867 -7.355 1.00 95.19 90 SER A C 1
ATOM 697 O O . SER A 1 90 ? -1.891 -8.924 -7.021 1.00 95.19 90 SER A O 1
ATOM 699 N N . GLU A 1 91 ? 0.032 -9.962 -7.529 1.00 93.62 91 GLU A N 1
ATOM 700 C CA . GLU A 1 91 ? -0.433 -11.339 -7.312 1.00 93.62 91 GLU A CA 1
ATOM 701 C C . GLU A 1 91 ? -0.230 -11.819 -5.860 1.00 93.62 91 GLU A C 1
ATOM 703 O O . GLU A 1 91 ? -0.506 -12.978 -5.553 1.00 93.62 91 GLU A O 1
ATOM 708 N N . THR A 1 92 ? 0.248 -10.956 -4.956 1.00 95.81 92 THR A N 1
ATOM 709 C CA . THR A 1 92 ? 0.441 -11.304 -3.540 1.00 95.81 92 THR A CA 1
ATOM 710 C C . THR A 1 92 ? -0.863 -11.187 -2.735 1.00 95.81 92 THR A C 1
ATOM 712 O O . THR A 1 92 ? -1.730 -10.368 -3.070 1.00 95.81 92 THR A O 1
ATOM 715 N N . PRO A 1 93 ? -1.022 -11.960 -1.640 1.00 97.44 93 PRO A N 1
ATOM 716 C CA . PRO A 1 93 ? -2.138 -11.790 -0.708 1.00 97.44 93 PRO A CA 1
ATOM 717 C C . PRO A 1 93 ? -2.231 -10.365 -0.155 1.00 97.44 93 PRO A C 1
ATOM 719 O O . PRO A 1 93 ? -3.325 -9.822 -0.006 1.00 97.44 93 PRO A O 1
ATOM 722 N N . GLU A 1 94 ? -1.087 -9.736 0.106 1.00 98.19 94 GLU A N 1
ATOM 723 C CA . GLU A 1 94 ? -1.009 -8.368 0.597 1.00 98.19 94 GLU A CA 1
ATOM 724 C C . GLU A 1 94 ? -1.571 -7.387 -0.424 1.00 98.19 94 GLU A C 1
ATOM 726 O O . GLU A 1 94 ? -2.394 -6.539 -0.059 1.00 98.19 94 GLU A O 1
ATOM 731 N N . ALA A 1 95 ? -1.163 -7.488 -1.692 1.00 97.31 95 ALA A N 1
ATOM 732 C CA . ALA A 1 95 ? -1.678 -6.633 -2.755 1.00 97.31 95 ALA A CA 1
ATOM 733 C C . ALA A 1 95 ? -3.189 -6.830 -2.930 1.00 97.31 95 ALA A C 1
ATOM 735 O O . ALA A 1 95 ? -3.931 -5.849 -2.973 1.00 97.31 95 ALA A O 1
ATOM 736 N N . ALA A 1 96 ? -3.668 -8.077 -2.929 1.00 97.19 96 ALA A N 1
ATOM 737 C CA . ALA A 1 96 ? -5.097 -8.375 -2.996 1.00 97.19 96 ALA A CA 1
ATOM 738 C C . ALA A 1 96 ? -5.879 -7.759 -1.819 1.00 97.19 96 ALA A C 1
ATOM 740 O O . ALA A 1 96 ? -6.935 -7.161 -2.026 1.00 97.19 96 ALA A O 1
ATOM 741 N N . ALA A 1 97 ? -5.347 -7.827 -0.594 1.00 98.31 97 ALA A N 1
ATOM 742 C CA . ALA A 1 97 ? -5.964 -7.214 0.583 1.00 98.31 97 ALA A CA 1
ATOM 743 C C . ALA A 1 97 ? -6.035 -5.681 0.487 1.00 98.31 97 ALA A C 1
ATOM 745 O O . ALA A 1 97 ? -7.012 -5.069 0.924 1.00 98.31 97 ALA A O 1
ATOM 746 N N . LEU A 1 98 ? -5.021 -5.051 -0.110 1.00 98.00 98 LEU A N 1
ATOM 747 C CA . LEU A 1 98 ? -5.013 -3.615 -0.377 1.00 98.00 98 LEU A CA 1
ATOM 748 C C . LEU A 1 98 ? -6.056 -3.224 -1.435 1.00 98.00 98 LEU A C 1
ATOM 750 O O . LEU A 1 98 ? -6.791 -2.258 -1.232 1.00 98.00 98 LEU A O 1
ATOM 754 N N . ILE A 1 99 ? -6.180 -3.995 -2.519 1.00 97.62 99 ILE A N 1
ATOM 755 C CA . ILE A 1 99 ? -7.234 -3.777 -3.520 1.00 97.62 99 ILE A CA 1
ATOM 756 C C . ILE A 1 99 ? -8.624 -3.949 -2.894 1.00 97.62 99 ILE A C 1
ATOM 758 O O . ILE A 1 99 ? -9.480 -3.084 -3.072 1.00 97.62 99 ILE A O 1
ATOM 762 N N . ALA A 1 100 ? -8.835 -4.987 -2.083 1.00 97.88 100 ALA A N 1
ATOM 763 C CA . ALA A 1 100 ? -10.093 -5.186 -1.362 1.00 97.88 100 ALA A CA 1
ATOM 764 C C . ALA A 1 100 ? -10.403 -4.017 -0.406 1.00 97.88 100 ALA A C 1
ATOM 766 O O . ALA A 1 100 ? -11.557 -3.610 -0.260 1.00 97.88 100 ALA A O 1
ATOM 767 N N . ALA A 1 101 ? -9.378 -3.423 0.218 1.00 97.69 101 ALA A N 1
ATOM 768 C CA . ALA A 1 101 ? -9.548 -2.214 1.016 1.00 97.69 101 ALA A CA 1
ATOM 769 C C . ALA A 1 101 ? -9.992 -1.016 0.156 1.00 97.69 101 ALA A C 1
ATOM 771 O O . ALA A 1 101 ? -10.869 -0.258 0.576 1.00 97.69 101 ALA A O 1
ATOM 772 N N . PHE A 1 102 ? -9.456 -0.859 -1.062 1.00 96.19 102 PHE A N 1
ATOM 773 C CA . PHE A 1 102 ? -9.932 0.162 -2.001 1.00 96.19 102 PHE A CA 1
ATOM 774 C C . PHE A 1 102 ? -11.401 -0.050 -2.349 1.00 96.19 102 PHE A C 1
ATOM 776 O O . PHE A 1 102 ? -12.191 0.884 -2.218 1.00 96.19 102 PHE A O 1
ATOM 783 N N . GLU A 1 103 ? -11.782 -1.264 -2.731 1.00 96.44 103 GLU A N 1
ATOM 784 C CA . GLU A 1 103 ? -13.158 -1.606 -3.093 1.00 96.44 103 GLU A CA 1
ATOM 785 C C . GLU A 1 103 ? -14.138 -1.337 -1.948 1.00 96.44 103 GLU A C 1
ATOM 787 O O . GLU A 1 103 ? -15.150 -0.668 -2.156 1.00 96.44 103 GLU A O 1
ATOM 792 N N . ALA A 1 104 ? -13.801 -1.756 -0.726 1.00 96.19 104 ALA A N 1
ATOM 793 C CA . ALA A 1 104 ? -14.614 -1.485 0.455 1.00 96.19 104 ALA A CA 1
ATOM 794 C C . ALA A 1 104 ? -14.809 0.023 0.680 1.00 96.19 104 ALA A C 1
ATOM 796 O O . ALA A 1 104 ? -15.922 0.497 0.904 1.00 96.19 104 ALA A O 1
ATOM 797 N N . THR A 1 105 ? -13.744 0.814 0.528 1.00 95.38 105 THR A N 1
ATOM 798 C CA . THR A 1 105 ? -13.851 2.270 0.690 1.00 95.38 105 THR A CA 1
ATOM 799 C C . THR A 1 105 ? -14.673 2.930 -0.412 1.00 95.38 105 THR A C 1
ATOM 801 O O . THR A 1 105 ? -15.365 3.909 -0.142 1.00 95.38 105 THR A O 1
ATOM 804 N N . LEU A 1 106 ? -14.671 2.384 -1.632 1.00 94.31 106 LEU A N 1
ATOM 805 C CA . LEU A 1 106 ? -15.556 2.828 -2.714 1.00 94.31 106 LEU A CA 1
ATOM 806 C C . LEU A 1 106 ? -17.032 2.503 -2.431 1.00 94.31 106 LEU A C 1
ATOM 808 O O . LEU A 1 106 ? -17.905 3.183 -2.964 1.00 94.31 106 LEU A O 1
ATOM 812 N N . GLN A 1 107 ? -17.301 1.515 -1.577 1.00 93.31 107 GLN A N 1
ATOM 813 C CA . GLN A 1 107 ? -18.634 1.147 -1.088 1.00 93.31 107 GLN A CA 1
ATOM 814 C C . GLN A 1 107 ? -19.046 1.907 0.185 1.00 93.31 107 GLN A C 1
ATOM 816 O O . GLN A 1 107 ? -20.093 1.627 0.761 1.00 93.31 107 GLN A O 1
ATOM 821 N N . GLY A 1 108 ? -18.250 2.889 0.619 1.00 93.56 108 GLY A N 1
ATOM 822 C CA . GLY A 1 108 ? -18.547 3.700 1.799 1.00 93.56 108 GLY A CA 1
ATOM 823 C C . GLY A 1 108 ? -17.964 3.147 3.100 1.00 93.56 108 GLY A C 1
ATOM 824 O O . GLY A 1 108 ? -18.238 3.687 4.170 1.00 93.56 108 GLY A O 1
ATOM 825 N N . GLU A 1 109 ? -17.136 2.102 3.038 1.00 95.06 109 GLU A N 1
ATOM 826 C CA . GLU A 1 109 ? -16.572 1.479 4.229 1.00 95.06 109 GLU A CA 1
ATOM 827 C C . GLU A 1 109 ? -15.115 1.915 4.467 1.00 95.06 109 GLU A C 1
ATOM 829 O O . GLU A 1 109 ? -14.218 1.493 3.733 1.00 95.06 109 GLU A O 1
ATOM 834 N N . PRO A 1 110 ? -14.823 2.732 5.495 1.00 94.75 110 PRO A N 1
ATOM 835 C CA . PRO A 1 110 ? -13.455 3.145 5.807 1.00 94.75 110 PRO A CA 1
ATOM 836 C C . PRO A 1 110 ? -12.541 1.952 6.097 1.00 94.75 110 PRO A C 1
ATOM 838 O O . PRO A 1 110 ? -12.964 0.934 6.663 1.00 94.75 110 PRO A O 1
ATOM 841 N N . ARG A 1 111 ? -11.260 2.106 5.754 1.00 96.94 111 ARG A N 1
ATOM 842 C CA . ARG A 1 111 ? -10.214 1.108 6.011 1.00 96.94 111 ARG A CA 1
ATOM 843 C C . ARG A 1 111 ? -8.944 1.767 6.513 1.00 96.94 111 ARG A C 1
ATOM 845 O O . ARG A 1 111 ? -8.594 2.862 6.082 1.00 96.94 111 ARG A O 1
ATOM 852 N N . SER A 1 112 ? -8.243 1.080 7.407 1.00 97.44 112 SER A N 1
ATOM 853 C CA . SER A 1 112 ? -6.862 1.411 7.758 1.00 97.44 112 SER A CA 1
ATOM 854 C C . SER A 1 112 ? -5.946 0.302 7.266 1.00 97.44 112 SER A C 1
ATOM 856 O O . SER A 1 112 ? -6.186 -0.865 7.568 1.00 97.44 112 SER A O 1
ATOM 858 N N . VAL A 1 113 ? -4.909 0.661 6.518 1.00 98.06 113 VAL A N 1
ATOM 859 C CA . VAL A 1 113 ? -3.895 -0.268 6.016 1.00 98.06 113 VAL A CA 1
ATOM 860 C C . VAL A 1 113 ? -2.572 0.069 6.675 1.00 98.06 113 VAL A C 1
ATOM 862 O O . VAL A 1 113 ? -2.148 1.223 6.693 1.00 98.06 113 VAL A O 1
ATOM 865 N N . ILE A 1 114 ? -1.935 -0.946 7.243 1.00 98.00 114 ILE A N 1
ATOM 866 C CA . ILE A 1 114 ? -0.616 -0.824 7.839 1.00 98.00 114 ILE A CA 1
ATOM 867 C C . ILE A 1 114 ? 0.289 -1.786 7.090 1.00 98.00 114 ILE A C 1
ATOM 869 O O . ILE A 1 114 ? 0.013 -2.984 7.032 1.00 98.00 114 ILE A O 1
ATOM 873 N N . THR A 1 115 ? 1.354 -1.249 6.505 1.00 98.31 115 THR A N 1
ATOM 874 C CA . THR A 1 115 ? 2.332 -2.022 5.737 1.00 98.31 115 THR A CA 1
ATOM 875 C C . THR A 1 115 ? 3.678 -1.954 6.442 1.00 98.31 115 THR A C 1
ATOM 877 O O . THR A 1 115 ? 4.222 -0.866 6.613 1.00 98.31 115 THR A O 1
ATOM 880 N N . VAL A 1 116 ? 4.223 -3.099 6.844 1.00 97.75 116 VAL A N 1
ATOM 881 C CA . VAL A 1 116 ? 5.641 -3.236 7.183 1.00 97.75 116 VAL A CA 1
ATOM 882 C C . VAL A 1 116 ? 6.416 -3.187 5.871 1.00 97.75 116 VAL A C 1
ATOM 884 O O . VAL A 1 116 ? 6.186 -3.999 4.972 1.00 97.75 116 VAL A O 1
ATOM 887 N N . LEU A 1 117 ? 7.274 -2.183 5.731 1.00 97.50 117 LEU A N 1
ATOM 888 C CA . LEU A 1 117 ? 8.039 -1.947 4.517 1.00 97.50 117 LEU A CA 1
ATOM 889 C C . LEU A 1 117 ? 9.157 -2.988 4.388 1.00 97.50 117 LEU A C 1
ATOM 891 O O . LEU A 1 117 ? 9.802 -3.304 5.390 1.00 97.50 117 LEU A O 1
ATOM 895 N N . PRO A 1 118 ? 9.420 -3.489 3.170 1.00 96.44 118 PRO A N 1
ATOM 896 C CA . PRO A 1 118 ? 10.474 -4.460 2.959 1.00 96.44 118 PRO A CA 1
ATOM 897 C C . PRO A 1 118 ? 11.862 -3.841 3.173 1.00 96.44 118 PRO A C 1
ATOM 899 O O . PRO A 1 118 ? 12.140 -2.713 2.752 1.00 96.44 118 PRO A O 1
ATOM 902 N N . GLU A 1 119 ? 12.746 -4.615 3.794 1.00 92.06 119 GLU A N 1
ATOM 903 C CA . GLU A 1 119 ? 14.172 -4.334 4.002 1.00 92.06 119 GLU A CA 1
ATOM 904 C C . GLU A 1 119 ? 14.985 -5.610 3.720 1.00 92.06 119 GLU A C 1
ATOM 906 O O . GLU A 1 119 ? 14.400 -6.644 3.409 1.00 92.06 119 GLU A O 1
ATOM 911 N N . THR A 1 120 ? 16.321 -5.562 3.813 1.00 85.44 120 THR A N 1
ATOM 912 C CA . THR A 1 120 ? 17.219 -6.683 3.448 1.00 85.44 120 THR A CA 1
ATOM 913 C C . THR A 1 120 ? 16.762 -8.044 3.986 1.00 85.44 120 THR A C 1
ATOM 915 O O . THR A 1 120 ? 16.824 -9.027 3.254 1.00 85.44 120 THR A O 1
ATOM 918 N N . ASP A 1 121 ? 16.251 -8.082 5.220 1.00 86.38 121 ASP A N 1
ATOM 919 C CA . ASP A 1 121 ? 15.817 -9.307 5.906 1.00 86.38 121 ASP A CA 1
ATOM 920 C C . ASP A 1 121 ? 14.350 -9.251 6.369 1.00 86.38 121 ASP A C 1
ATOM 922 O O . ASP A 1 121 ? 13.901 -10.085 7.154 1.00 86.38 121 ASP A O 1
ATOM 926 N N . VAL A 1 122 ? 13.595 -8.254 5.903 1.00 89.25 122 VAL A N 1
ATOM 927 C CA . VAL A 1 122 ? 12.191 -8.053 6.274 1.00 89.25 122 VAL A CA 1
ATOM 928 C C . VAL A 1 122 ? 11.362 -8.114 5.004 1.00 89.25 122 VAL A C 1
ATOM 930 O O . VAL A 1 122 ? 11.478 -7.254 4.134 1.00 89.25 122 VAL A O 1
ATOM 933 N N . ALA A 1 123 ? 10.525 -9.143 4.885 1.00 94.06 123 ALA A N 1
ATOM 934 C CA . ALA A 1 123 ? 9.546 -9.210 3.811 1.00 94.06 123 ALA A CA 1
ATOM 935 C C . ALA A 1 123 ? 8.484 -8.119 4.001 1.00 94.06 123 ALA A C 1
ATOM 937 O O . ALA A 1 123 ? 8.180 -7.718 5.127 1.00 94.06 123 ALA A O 1
ATOM 938 N N . LEU A 1 124 ? 7.881 -7.670 2.899 1.00 97.00 124 LEU A N 1
ATOM 939 C CA . LEU A 1 124 ? 6.680 -6.852 3.002 1.00 97.00 124 LEU A CA 1
ATOM 940 C C . LEU A 1 124 ? 5.609 -7.651 3.746 1.00 97.00 124 LEU A C 1
ATOM 942 O O . LEU A 1 124 ? 5.318 -8.790 3.389 1.00 97.00 124 LEU A O 1
ATOM 946 N N . MET A 1 125 ? 5.009 -7.029 4.752 1.00 97.56 125 MET A N 1
ATOM 947 C CA . MET A 1 125 ? 3.864 -7.581 5.465 1.00 97.56 125 MET A CA 1
ATOM 948 C C . MET A 1 125 ? 2.796 -6.512 5.596 1.00 97.56 125 MET A C 1
ATOM 950 O O . MET A 1 125 ? 3.092 -5.319 5.660 1.00 97.56 125 MET A O 1
ATOM 954 N N . ARG A 1 126 ? 1.536 -6.920 5.653 1.00 97.94 126 ARG A N 1
ATOM 955 C CA . ARG A 1 126 ? 0.410 -5.997 5.719 1.00 97.94 126 ARG A CA 1
ATOM 956 C C . ARG A 1 126 ? -0.648 -6.527 6.660 1.00 97.94 126 ARG A C 1
ATOM 958 O O . ARG A 1 126 ? -0.931 -7.718 6.679 1.00 97.94 126 ARG A O 1
ATOM 965 N N . PHE A 1 127 ? -1.294 -5.628 7.386 1.00 97.94 127 PHE A N 1
ATOM 966 C CA . PHE A 1 127 ? -2.599 -5.920 7.957 1.00 97.94 127 PHE A CA 1
ATOM 967 C C . PHE A 1 127 ? -3.576 -4.784 7.668 1.00 97.94 127 PHE A C 1
ATOM 969 O O . PHE A 1 127 ? -3.194 -3.625 7.480 1.00 97.94 127 PHE A O 1
ATOM 976 N N . VAL A 1 128 ? -4.853 -5.144 7.586 1.00 98.44 128 VAL A N 1
ATOM 977 C CA . VAL A 1 128 ? -5.953 -4.239 7.253 1.00 98.44 128 VAL A CA 1
ATOM 978 C C . VAL A 1 128 ? -6.965 -4.280 8.381 1.00 98.44 128 VAL A C 1
ATOM 980 O O . VAL A 1 128 ? -7.335 -5.357 8.847 1.00 98.44 128 VAL A O 1
ATOM 983 N N . MET A 1 129 ? -7.427 -3.108 8.802 1.00 97.75 129 MET A N 1
ATOM 984 C CA . MET A 1 129 ? -8.476 -2.965 9.801 1.00 97.75 129 MET A CA 1
ATOM 985 C C . MET A 1 129 ? -9.679 -2.213 9.248 1.00 97.75 129 MET A C 1
ATOM 987 O O . MET A 1 129 ? -9.550 -1.334 8.388 1.00 97.75 129 MET A O 1
ATOM 991 N N . ASP A 1 130 ? -10.846 -2.526 9.795 1.00 96.56 130 ASP A N 1
ATOM 992 C CA . ASP A 1 130 ? -12.034 -1.696 9.646 1.00 96.56 130 ASP A CA 1
ATOM 993 C C . ASP A 1 130 ? -11.995 -0.463 10.581 1.00 96.56 130 ASP A C 1
ATOM 995 O O . ASP A 1 130 ? -11.026 -0.225 11.309 1.00 96.56 130 ASP A O 1
ATOM 999 N N . ALA A 1 131 ? -13.064 0.341 10.583 1.00 92.94 131 ALA A N 1
ATOM 1000 C CA . ALA A 1 131 ? -13.181 1.498 11.479 1.00 92.94 131 ALA A CA 1
ATOM 1001 C C . ALA A 1 131 ? -13.337 1.143 12.966 1.00 92.94 131 ALA A C 1
ATOM 1003 O O . ALA A 1 131 ? -13.125 2.007 13.820 1.00 92.94 131 ALA A O 1
ATOM 1004 N N . ARG A 1 132 ? -13.713 -0.095 13.301 1.00 92.75 132 ARG A N 1
ATOM 1005 C CA . ARG A 1 132 ? -13.801 -0.569 14.690 1.00 92.75 132 ARG A CA 1
ATOM 1006 C C . ARG A 1 132 ? -12.430 -0.991 15.220 1.00 92.75 132 ARG A C 1
ATOM 1008 O O . ARG A 1 132 ? -12.241 -1.061 16.434 1.00 92.75 132 ARG A O 1
ATOM 1015 N N . GLY A 1 133 ? -11.462 -1.184 14.323 1.00 91.44 133 GLY A N 1
ATOM 1016 C CA . GLY A 1 133 ? -10.130 -1.685 14.635 1.00 91.44 133 GLY A CA 1
ATOM 1017 C C . GLY A 1 133 ? -10.056 -3.211 14.631 1.00 91.44 133 GLY A C 1
ATOM 1018 O O . GLY A 1 133 ? -9.085 -3.762 15.162 1.00 91.44 133 GLY A O 1
ATOM 1019 N N . ASP A 1 134 ? -11.065 -3.874 14.060 1.00 94.69 134 ASP A N 1
ATOM 1020 C CA . ASP A 1 134 ? -11.068 -5.312 13.831 1.00 94.69 134 ASP A CA 1
ATOM 1021 C C . ASP A 1 134 ? -10.159 -5.619 12.637 1.00 94.69 134 ASP A C 1
ATOM 1023 O O . ASP A 1 134 ? -10.217 -4.951 11.601 1.00 94.69 134 ASP A O 1
ATOM 1027 N N . VAL A 1 135 ? -9.281 -6.612 12.792 1.00 96.69 135 VAL A N 1
ATOM 1028 C CA . VAL A 1 135 ? -8.336 -7.022 11.745 1.00 96.69 135 VAL A CA 1
ATOM 1029 C C . VAL A 1 135 ? -9.076 -7.890 10.730 1.00 96.69 135 VAL A C 1
ATOM 1031 O O . VAL A 1 135 ? -9.569 -8.962 11.069 1.00 96.69 135 VAL A O 1
ATOM 1034 N N . LEU A 1 136 ? -9.147 -7.419 9.486 1.00 97.69 136 LEU A N 1
ATOM 1035 C CA . LEU A 1 136 ? -9.799 -8.107 8.365 1.00 97.69 136 LEU A CA 1
ATOM 1036 C C . LEU A 1 136 ? -8.824 -8.976 7.566 1.00 97.69 136 LEU A C 1
ATOM 1038 O O . LEU A 1 136 ? -9.221 -9.951 6.935 1.00 97.69 136 LEU A O 1
ATOM 1042 N N . PHE A 1 137 ? -7.551 -8.594 7.577 1.00 98.44 137 PHE A N 1
ATOM 1043 C CA . PHE A 1 137 ? -6.459 -9.293 6.916 1.00 98.44 137 PHE A CA 1
ATOM 1044 C C . PHE A 1 137 ? -5.177 -9.064 7.707 1.00 98.44 137 PHE A C 1
ATOM 1046 O O . PHE A 1 137 ? -4.954 -7.950 8.183 1.00 98.44 137 PHE A O 1
ATOM 1053 N N . ALA A 1 138 ? -4.327 -10.081 7.785 1.00 98.12 138 ALA A N 1
ATOM 1054 C CA . ALA A 1 138 ? -2.938 -9.973 8.201 1.00 98.12 138 ALA A CA 1
ATOM 1055 C C . ALA A 1 138 ? -2.105 -10.951 7.364 1.00 98.12 138 ALA A C 1
ATOM 1057 O O . ALA A 1 138 ? -2.557 -12.068 7.105 1.00 98.12 138 ALA A O 1
ATOM 1058 N N . SER A 1 139 ? -0.915 -10.528 6.940 1.00 97.81 139 SER A N 1
ATOM 1059 C CA . SER A 1 139 ? 0.080 -11.411 6.329 1.00 97.81 139 SER A CA 1
ATOM 1060 C C . SER A 1 139 ? 0.365 -12.608 7.229 1.00 97.81 139 SER A C 1
ATOM 1062 O O . SER A 1 139 ? 0.375 -12.477 8.449 1.00 97.81 139 SER A O 1
ATOM 1064 N N . GLU A 1 140 ? 0.662 -13.756 6.623 1.00 95.44 140 GLU A N 1
ATOM 1065 C CA . GLU A 1 140 ? 0.882 -15.025 7.334 1.00 95.44 140 GLU A CA 1
ATOM 1066 C C . GLU A 1 140 ? 2.003 -14.949 8.380 1.00 95.44 140 GLU A C 1
ATOM 1068 O O . GLU A 1 140 ? 1.914 -15.579 9.426 1.00 95.44 140 GLU A O 1
ATOM 1073 N N . LEU A 1 141 ? 3.034 -14.142 8.117 1.00 93.00 141 LEU A N 1
ATOM 1074 C CA . LEU A 1 141 ? 4.182 -13.966 9.008 1.00 93.00 141 LEU A CA 1
ATOM 1075 C C . LEU A 1 141 ? 3.936 -12.967 10.153 1.00 93.00 141 LEU A C 1
ATOM 1077 O O . LEU A 1 141 ? 4.822 -12.777 10.981 1.00 93.00 141 LEU A O 1
ATOM 1081 N N . LEU A 1 142 ? 2.774 -12.302 10.196 1.00 93.88 142 LEU A N 1
ATOM 1082 C CA . LEU A 1 142 ? 2.431 -11.382 11.280 1.00 93.88 142 LEU A CA 1
ATOM 1083 C C . LEU A 1 142 ? 1.724 -12.121 12.410 1.00 93.88 142 LEU A C 1
ATOM 1085 O O . LEU A 1 142 ? 0.538 -12.447 12.325 1.00 93.88 142 LEU A O 1
ATOM 1089 N N . GLU A 1 143 ? 2.435 -12.285 13.517 1.00 92.31 143 GLU A N 1
ATOM 1090 C CA . GLU A 1 143 ? 1.861 -12.834 14.734 1.00 92.31 143 GLU A CA 1
ATOM 1091 C C . GLU A 1 143 ? 0.969 -11.812 15.450 1.00 92.31 143 GLU A C 1
ATOM 1093 O O . GLU A 1 143 ? 1.111 -10.589 15.338 1.00 92.31 143 GLU A O 1
ATOM 1098 N N . THR A 1 144 ? 0.032 -12.311 16.260 1.00 90.12 144 THR A N 1
ATOM 1099 C CA . THR A 1 144 ? -0.912 -11.441 16.987 1.00 90.12 144 THR A CA 1
ATOM 1100 C C . THR A 1 144 ? -0.188 -10.449 17.907 1.00 90.12 144 THR A C 1
ATOM 1102 O O . THR A 1 144 ? -0.626 -9.306 18.060 1.00 90.12 144 THR A O 1
ATOM 1105 N N . GLU A 1 145 ? 0.923 -10.866 18.514 1.00 91.94 145 GLU A N 1
ATOM 1106 C CA . GLU A 1 145 ? 1.736 -10.023 19.394 1.00 91.94 145 GLU A CA 1
ATOM 1107 C C . GLU A 1 145 ? 2.434 -8.869 18.663 1.00 91.94 145 GLU A C 1
ATOM 1109 O O . GLU A 1 145 ? 2.565 -7.786 19.240 1.00 91.94 145 GLU A O 1
ATOM 1114 N N . ASP A 1 146 ? 2.766 -9.049 17.384 1.00 92.00 146 ASP A N 1
ATOM 1115 C CA . ASP A 1 146 ? 3.359 -8.024 16.525 1.00 92.00 146 ASP A CA 1
ATOM 1116 C C . ASP A 1 146 ? 2.334 -6.990 16.056 1.00 92.00 146 ASP A C 1
ATOM 1118 O O . ASP A 1 146 ? 2.631 -5.797 15.952 1.00 92.00 146 ASP A O 1
ATOM 1122 N N . ILE A 1 147 ? 1.086 -7.411 15.841 1.00 94.06 147 ILE A N 1
ATOM 1123 C CA . ILE A 1 147 ? 0.006 -6.516 15.408 1.00 94.06 147 ILE A CA 1
ATOM 1124 C C . ILE A 1 147 ? -0.347 -5.501 16.503 1.00 94.06 147 ILE A C 1
ATOM 1126 O O . ILE A 1 147 ? -0.673 -4.348 16.210 1.00 94.06 147 ILE A O 1
ATOM 1130 N N . VAL A 1 148 ? -0.290 -5.885 17.783 1.00 94.19 148 VAL A N 1
ATOM 1131 C CA . VAL A 1 148 ? -0.683 -5.015 18.907 1.00 94.19 148 VAL A CA 1
ATOM 1132 C C . VAL A 1 148 ? 0.066 -3.669 18.934 1.00 94.19 148 VAL A C 1
ATOM 1134 O O . VAL A 1 148 ? -0.617 -2.635 18.998 1.00 94.19 148 VAL A O 1
ATOM 1137 N N . PRO A 1 149 ? 1.414 -3.617 18.909 1.00 93.56 149 PRO A N 1
ATOM 1138 C CA . PRO A 1 149 ? 2.145 -2.353 18.881 1.00 93.56 149 PRO A CA 1
ATOM 1139 C C . PRO A 1 149 ? 1.892 -1.560 17.594 1.00 93.56 149 PRO A C 1
ATOM 1141 O O . PRO A 1 149 ? 1.675 -0.349 17.679 1.00 93.56 149 PRO A O 1
ATOM 1144 N N . MET A 1 150 ? 1.824 -2.218 16.431 1.00 94.75 150 MET A N 1
ATOM 1145 C CA . MET A 1 150 ? 1.547 -1.545 15.154 1.00 94.75 150 MET A CA 1
ATOM 1146 C C . MET A 1 150 ? 0.165 -0.892 15.140 1.00 94.75 150 MET A C 1
ATOM 1148 O O . MET A 1 150 ? 0.023 0.274 14.778 1.00 94.75 150 MET A O 1
ATOM 1152 N N . ARG A 1 151 ? -0.859 -1.611 15.610 1.00 94.62 151 ARG A N 1
ATOM 1153 C CA . ARG A 1 151 ? -2.225 -1.099 15.747 1.00 94.62 151 ARG A CA 1
ATOM 1154 C C . ARG A 1 151 ? -2.277 0.098 16.688 1.00 94.62 151 ARG A C 1
ATOM 1156 O O . ARG A 1 151 ? -3.003 1.052 16.421 1.00 94.62 151 ARG A O 1
ATOM 1163 N N . ARG A 1 152 ? -1.536 0.061 17.801 1.00 94.00 152 ARG A N 1
ATOM 1164 C CA . ARG A 1 152 ? -1.477 1.190 18.739 1.00 94.00 152 ARG A CA 1
ATOM 1165 C C . ARG A 1 152 ? -0.880 2.427 18.074 1.00 94.00 152 ARG A C 1
ATOM 1167 O O . ARG A 1 152 ? -1.471 3.490 18.222 1.00 94.00 152 ARG A O 1
ATOM 1174 N N . ALA A 1 153 ? 0.233 2.274 17.355 1.00 92.94 153 ALA A N 1
ATOM 1175 C CA . ALA A 1 153 ? 0.841 3.368 16.606 1.00 92.94 153 ALA A CA 1
ATOM 1176 C C . ALA A 1 153 ? -0.151 3.932 15.579 1.00 92.94 153 ALA A C 1
ATOM 1178 O O . ALA A 1 153 ? -0.512 5.103 15.660 1.00 92.94 153 ALA A O 1
ATOM 1179 N N . ALA A 1 154 ? -0.697 3.072 14.714 1.00 92.88 154 ALA A N 1
ATOM 1180 C CA . ALA A 1 154 ? -1.588 3.471 13.630 1.00 92.88 154 ALA A CA 1
ATOM 1181 C C . ALA A 1 154 ? -2.823 4.256 14.095 1.00 92.88 154 ALA A C 1
ATOM 1183 O O . ALA A 1 154 ? -3.210 5.219 13.450 1.00 92.88 154 ALA A O 1
ATOM 1184 N N . ARG A 1 155 ? -3.430 3.910 15.240 1.00 91.69 155 ARG A N 1
ATOM 1185 C CA . ARG A 1 155 ? -4.622 4.618 15.751 1.00 91.69 155 ARG A CA 1
ATOM 1186 C C . ARG A 1 155 ? -4.386 6.087 16.098 1.00 91.69 155 ARG A C 1
ATOM 1188 O O . ARG A 1 155 ? -5.352 6.838 16.203 1.00 91.69 155 ARG A O 1
ATOM 1195 N N . THR A 1 156 ? -3.142 6.470 16.359 1.00 91.00 156 THR A N 1
ATOM 1196 C CA . THR A 1 156 ? -2.774 7.837 16.754 1.00 91.00 156 THR A CA 1
ATOM 1197 C C . THR A 1 156 ? -2.067 8.604 15.646 1.00 91.00 156 THR A C 1
ATOM 1199 O O . THR A 1 156 ? -1.713 9.766 15.840 1.00 91.00 156 THR A O 1
ATOM 1202 N N . SER A 1 157 ? -1.844 7.959 14.506 1.00 93.75 157 SER A N 1
ATOM 1203 C CA . SER A 1 157 ? -1.022 8.491 13.432 1.00 93.75 157 SER A CA 1
ATOM 1204 C C . SER A 1 157 ? -1.869 9.128 12.336 1.00 93.75 157 SER A C 1
ATOM 1206 O O . SER A 1 157 ? -2.988 8.689 12.086 1.00 93.75 157 SER A O 1
ATOM 1208 N N . PRO A 1 158 ? -1.362 10.169 11.660 1.00 93.56 158 PRO A N 1
ATOM 1209 C CA . PRO A 1 158 ? -1.997 10.664 10.449 1.00 93.56 158 PRO A CA 1
ATOM 1210 C C . PRO A 1 158 ? -1.819 9.675 9.283 1.00 93.56 158 PRO A C 1
ATOM 1212 O O . PRO A 1 158 ? -0.933 8.819 9.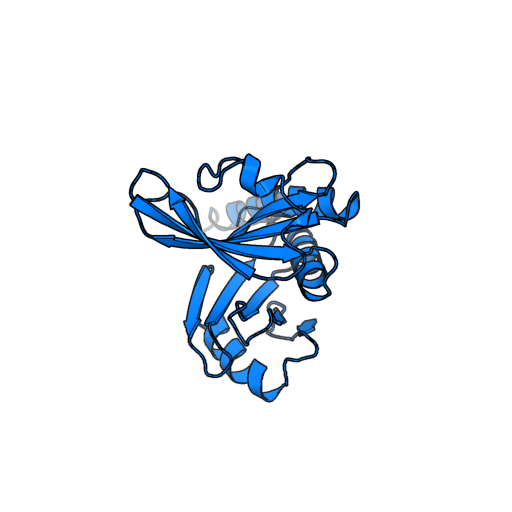293 1.00 93.56 158 PRO A O 1
ATOM 1215 N N . HIS A 1 159 ? -2.638 9.829 8.239 1.00 92.81 159 HIS A N 1
ATOM 1216 C CA . HIS A 1 159 ? -2.428 9.143 6.961 1.00 92.81 159 HIS A CA 1
ATOM 1217 C C . HIS A 1 159 ? -1.041 9.479 6.395 1.00 92.81 159 HIS A C 1
ATOM 1219 O O . HIS A 1 159 ? -0.637 10.641 6.397 1.00 92.81 159 HIS A O 1
ATOM 1225 N N . GLY A 1 160 ? -0.339 8.469 5.887 1.00 92.50 160 GLY A N 1
ATOM 1226 C CA . GLY A 1 160 ? 1.003 8.611 5.334 1.00 92.50 160 GLY A CA 1
ATOM 1227 C C . GLY A 1 160 ? 2.117 8.617 6.384 1.00 92.50 160 GLY A C 1
ATOM 1228 O O . GLY A 1 160 ? 3.260 8.913 6.048 1.00 92.50 160 GLY A O 1
ATOM 1229 N N . ALA A 1 161 ? 1.816 8.328 7.654 1.00 94.62 161 ALA A N 1
ATOM 1230 C CA . ALA A 1 161 ? 2.827 8.312 8.704 1.00 94.62 161 ALA A CA 1
ATOM 1231 C C . ALA A 1 161 ? 3.784 7.119 8.577 1.00 94.62 161 ALA A C 1
ATOM 1233 O O . ALA A 1 161 ? 3.375 5.997 8.264 1.00 94.62 161 ALA A O 1
ATOM 1234 N N . LEU A 1 162 ? 5.050 7.368 8.913 1.00 95.62 162 LEU A N 1
ATOM 1235 C CA . LEU A 1 162 ? 6.096 6.361 9.039 1.00 95.62 162 LEU A CA 1
ATOM 1236 C C . LEU A 1 162 ? 6.503 6.190 10.501 1.00 95.62 162 LEU A C 1
ATOM 1238 O O . LEU A 1 162 ? 6.745 7.170 11.207 1.00 95.62 162 LEU A O 1
ATOM 1242 N N . HIS A 1 163 ? 6.636 4.941 10.941 1.00 95.00 163 HIS A N 1
ATOM 1243 C CA . HIS A 1 163 ? 7.162 4.611 12.265 1.00 95.00 163 HIS A CA 1
ATOM 1244 C C . HIS A 1 163 ? 8.244 3.549 12.169 1.00 95.00 163 HIS A C 1
ATOM 1246 O O . HIS A 1 163 ? 8.182 2.670 11.319 1.00 95.00 163 HIS A O 1
ATOM 1252 N N . VAL A 1 164 ? 9.202 3.600 13.090 1.00 94.50 164 VAL A N 1
ATOM 1253 C CA . VAL A 1 164 ? 10.180 2.532 13.299 1.00 94.50 164 VAL A CA 1
ATOM 1254 C C . VAL A 1 164 ? 9.755 1.757 14.540 1.00 94.50 164 VAL A C 1
ATOM 1256 O O . VAL A 1 164 ? 9.692 2.327 15.630 1.00 94.50 164 VAL A O 1
ATOM 1259 N N . LEU A 1 165 ? 9.440 0.477 14.369 1.00 91.31 165 LEU A N 1
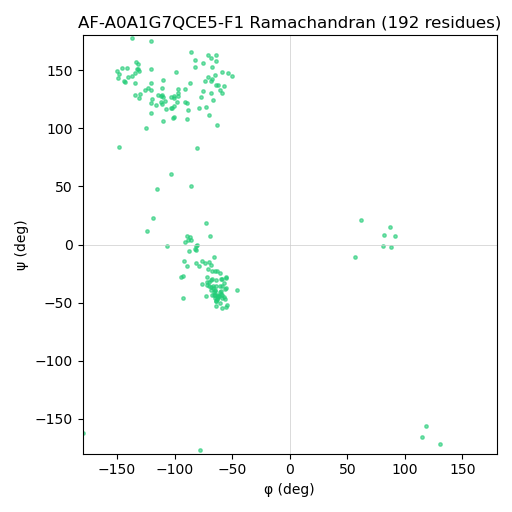ATOM 1260 C CA . LEU A 1 165 ? 9.091 -0.450 15.443 1.00 91.31 165 LEU A CA 1
ATOM 1261 C C . LEU A 1 165 ? 10.072 -1.629 15.451 1.00 91.31 165 LEU A C 1
ATOM 1263 O O . LEU A 1 165 ? 10.927 -1.742 14.576 1.00 91.31 165 LEU A O 1
ATOM 1267 N N . ALA A 1 166 ? 9.949 -2.520 16.438 1.00 87.75 166 ALA A N 1
ATOM 1268 C CA . ALA A 1 166 ? 10.796 -3.713 16.526 1.00 87.75 166 ALA A CA 1
ATOM 1269 C C . ALA A 1 166 ? 10.661 -4.621 15.290 1.00 87.75 166 ALA A C 1
ATOM 1271 O O . ALA A 1 166 ? 11.620 -5.273 14.898 1.00 87.75 166 ALA A O 1
ATOM 1272 N N . GLN A 1 167 ? 9.485 -4.610 14.660 1.00 84.19 167 GLN A N 1
ATOM 1273 C CA . GLN A 1 167 ? 9.163 -5.371 13.455 1.00 84.19 167 GLN A CA 1
ATOM 1274 C C . GLN A 1 167 ? 9.649 -4.709 12.155 1.00 84.19 167 GLN A C 1
ATOM 1276 O O . GLN A 1 167 ? 9.429 -5.250 11.077 1.00 84.19 167 GLN A O 1
ATOM 1281 N N . GLY A 1 168 ? 10.270 -3.528 12.243 1.00 91.44 168 GLY A N 1
ATOM 1282 C CA . GLY A 1 168 ? 10.753 -2.759 11.100 1.00 91.44 168 GLY A CA 1
ATOM 1283 C C . GLY A 1 168 ? 10.028 -1.428 10.915 1.00 91.44 168 GLY A C 1
ATOM 1284 O O . GLY A 1 168 ? 9.333 -0.923 11.807 1.00 91.44 168 GLY A O 1
ATOM 1285 N N . ARG A 1 169 ? 10.220 -0.827 9.738 1.00 95.69 169 ARG A N 1
ATOM 1286 C CA . ARG A 1 169 ? 9.523 0.401 9.354 1.00 95.69 169 ARG A CA 1
ATOM 1287 C C . ARG A 1 169 ? 8.094 0.084 8.943 1.00 95.69 169 ARG A C 1
ATOM 1289 O O . ARG A 1 169 ? 7.878 -0.731 8.054 1.00 95.69 169 ARG A O 1
ATOM 1296 N N . ILE A 1 170 ? 7.123 0.760 9.546 1.00 96.62 170 ILE A N 1
ATOM 1297 C CA . ILE A 1 170 ? 5.718 0.662 9.152 1.00 96.62 170 ILE A CA 1
ATOM 1298 C C . ILE A 1 170 ? 5.246 1.950 8.491 1.00 96.62 170 ILE A C 1
ATOM 1300 O O . ILE A 1 170 ? 5.586 3.049 8.929 1.00 96.62 170 ILE A O 1
ATOM 1304 N N . PHE A 1 171 ? 4.425 1.787 7.463 1.00 97.50 171 PHE A N 1
ATOM 1305 C CA . PHE A 1 171 ? 3.708 2.835 6.759 1.00 97.50 171 PHE A CA 1
ATOM 1306 C C . PHE A 1 171 ? 2.213 2.718 7.061 1.00 97.50 171 PHE A C 1
ATOM 1308 O O . PHE A 1 171 ? 1.634 1.636 6.926 1.00 97.50 171 PHE A O 1
ATOM 1315 N N . VAL A 1 172 ? 1.606 3.814 7.517 1.00 97.31 172 VAL A N 1
ATOM 1316 C CA . VAL A 1 172 ? 0.216 3.852 7.987 1.00 97.31 172 VAL A CA 1
ATOM 1317 C C . VAL A 1 172 ? -0.648 4.650 7.029 1.00 97.31 172 VAL A C 1
ATOM 1319 O O . VAL A 1 172 ? -0.375 5.813 6.736 1.00 97.31 172 VAL A O 1
ATOM 1322 N N . GLU A 1 173 ? -1.762 4.058 6.618 1.00 96.06 173 GLU A N 1
ATOM 1323 C CA . GLU A 1 173 ? -2.734 4.705 5.753 1.00 96.06 173 GLU A CA 1
ATOM 1324 C C . GLU A 1 173 ? -4.145 4.572 6.294 1.00 96.06 173 GLU A C 1
ATOM 1326 O O . GLU A 1 173 ? -4.660 3.474 6.486 1.00 96.06 173 GLU A O 1
ATOM 1331 N N . HIS A 1 174 ? -4.809 5.713 6.440 1.00 95.19 174 HIS A N 1
ATOM 1332 C CA . HIS A 1 174 ? -6.251 5.779 6.641 1.00 95.19 174 HIS A CA 1
ATOM 1333 C C . HIS A 1 174 ? -6.928 6.122 5.318 1.00 95.19 174 HIS A C 1
ATOM 1335 O O . HIS A 1 174 ? -6.546 7.085 4.649 1.00 95.19 174 HIS A O 1
ATOM 1341 N N . MET A 1 175 ? -7.887 5.301 4.906 1.00 93.31 175 MET A N 1
ATOM 1342 C CA . MET A 1 175 ? -8.619 5.454 3.658 1.00 93.31 175 MET A CA 1
ATOM 1343 C C . MET A 1 175 ? -10.048 5.865 3.967 1.00 93.31 175 MET A C 1
ATOM 1345 O O . MET A 1 175 ? -10.868 5.056 4.406 1.00 93.31 175 MET A O 1
ATOM 1349 N N . GLU A 1 176 ? -10.332 7.135 3.700 1.00 89.62 176 GLU A N 1
ATOM 1350 C CA . GLU A 1 176 ? -11.664 7.702 3.870 1.00 89.62 176 GLU A CA 1
ATOM 1351 C C . GLU A 1 176 ? -12.650 7.096 2.868 1.00 89.62 176 GLU A C 1
ATOM 1353 O O . GLU A 1 176 ? -12.279 6.867 1.707 1.00 89.62 176 GLU A O 1
ATOM 1358 N N . PRO A 1 177 ? -13.903 6.847 3.272 1.00 88.56 177 PRO A N 1
ATOM 1359 C CA . PRO A 1 177 ? -14.904 6.278 2.388 1.00 88.56 177 PRO A CA 1
ATOM 1360 C C . PRO A 1 177 ? -15.229 7.226 1.228 1.00 88.56 177 PRO A C 1
ATOM 1362 O O . PRO A 1 177 ? -15.043 8.443 1.304 1.00 88.56 177 PRO A O 1
ATOM 1365 N N . ALA A 1 178 ? -15.750 6.666 0.139 1.00 82.06 178 ALA A N 1
ATOM 1366 C CA . ALA A 1 178 ? -16.474 7.443 -0.849 1.00 82.06 178 ALA A CA 1
ATOM 1367 C C . ALA A 1 178 ? -17.713 8.028 -0.165 1.00 82.06 178 ALA A C 1
ATOM 1369 O O . ALA A 1 178 ? -18.678 7.313 0.090 1.00 82.06 178 ALA A O 1
ATOM 1370 N N . VAL A 1 179 ? -17.677 9.315 0.172 1.00 67.56 179 VAL A N 1
ATOM 1371 C CA . VAL A 1 179 ? -18.884 10.016 0.613 1.00 67.56 179 VAL A CA 1
ATOM 1372 C C . VAL A 1 179 ? -19.815 10.075 -0.595 1.00 67.56 179 VAL A C 1
ATOM 1374 O O . VAL A 1 179 ? -19.397 10.527 -1.665 1.00 67.56 179 VAL A O 1
ATOM 1377 N N . SER A 1 180 ? -21.046 9.576 -0.465 1.00 56.41 180 SER A N 1
ATOM 1378 C CA . SER A 1 180 ? -22.014 9.719 -1.550 1.00 56.41 180 SER A CA 1
ATOM 1379 C C . SER A 1 180 ? -22.334 11.208 -1.743 1.00 56.41 180 SER A C 1
ATOM 1381 O O . SER A 1 180 ? -22.387 11.970 -0.775 1.00 56.41 180 SER A O 1
ATOM 1383 N N . GLU A 1 181 ? -22.577 11.652 -2.981 1.00 53.69 181 GLU A N 1
ATOM 1384 C CA . GLU A 1 181 ? -23.033 13.031 -3.233 1.00 53.69 181 GLU A CA 1
ATOM 1385 C C . GLU A 1 181 ? -24.318 13.356 -2.438 1.00 53.69 181 GLU A C 1
ATOM 1387 O O . GLU A 1 181 ? -24.521 14.495 -2.019 1.00 53.69 181 GLU A O 1
ATOM 1392 N N . GLN A 1 182 ? -25.146 12.346 -2.138 1.00 50.22 182 GLN A N 1
ATOM 1393 C CA . GLN A 1 182 ? -26.340 12.481 -1.297 1.00 50.22 182 GLN A CA 1
ATOM 1394 C C . GLN A 1 182 ? -26.014 12.777 0.176 1.00 50.22 182 GLN A C 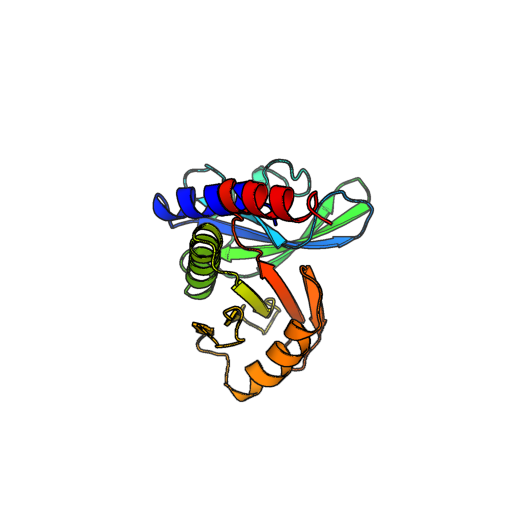1
ATOM 1396 O O . GLN A 1 182 ? -26.713 13.578 0.798 1.00 50.22 182 GLN A O 1
ATOM 1401 N N . ASP A 1 183 ? -24.941 12.212 0.731 1.00 56.59 183 ASP A N 1
ATOM 1402 C CA . ASP A 1 183 ? -24.509 12.502 2.105 1.00 56.59 183 ASP A CA 1
ATOM 1403 C C . ASP A 1 183 ? -23.908 13.908 2.225 1.00 56.59 183 ASP A C 1
ATOM 1405 O O . ASP A 1 183 ? -24.109 14.586 3.235 1.00 56.59 183 ASP A O 1
ATOM 1409 N N . MET A 1 184 ? -23.252 14.401 1.167 1.00 52.72 184 MET A N 1
ATOM 1410 C CA . MET A 1 184 ? -22.823 15.802 1.090 1.00 52.72 184 MET A CA 1
ATOM 1411 C C . MET A 1 184 ? -24.020 16.766 1.039 1.00 52.72 184 MET A C 1
ATOM 1413 O O . MET A 1 184 ? -24.013 17.791 1.727 1.00 52.72 184 MET A O 1
ATOM 1417 N N . MET A 1 185 ? -25.079 16.435 0.289 1.00 51.97 185 MET A N 1
ATOM 1418 C CA . MET A 1 185 ? -26.293 17.263 0.226 1.00 51.97 185 MET A CA 1
ATOM 1419 C C . MET A 1 185 ? -27.066 17.260 1.557 1.00 51.97 185 MET A C 1
ATOM 1421 O O . MET A 1 185 ? -27.526 18.314 1.998 1.00 51.97 185 MET A O 1
ATOM 1425 N N . ASN A 1 186 ? -27.146 16.119 2.247 1.00 52.53 186 ASN A N 1
ATOM 1426 C CA . ASN A 1 186 ? -27.836 16.012 3.537 1.00 52.53 186 ASN A CA 1
ATOM 1427 C C . ASN A 1 186 ? -27.101 16.730 4.682 1.00 52.53 186 ASN A C 1
ATOM 1429 O O . ASN A 1 186 ? -27.756 17.340 5.527 1.00 52.53 186 ASN A O 1
ATOM 1433 N N . ASN A 1 187 ? -25.762 16.730 4.694 1.00 50.25 187 ASN A N 1
ATOM 1434 C CA . ASN A 1 187 ? -24.996 17.483 5.694 1.00 50.25 187 ASN A CA 1
ATOM 1435 C C . ASN A 1 187 ? -25.054 19.001 5.477 1.00 50.25 187 ASN A C 1
ATOM 1437 O O . ASN A 1 187 ? -24.985 19.749 6.445 1.00 50.25 187 ASN A O 1
ATOM 1441 N N . THR A 1 188 ? -25.228 19.472 4.239 1.00 51.62 188 THR A N 1
ATOM 1442 C CA . THR A 1 188 ? -25.337 20.916 3.960 1.00 51.62 188 THR A CA 1
ATOM 1443 C C . THR A 1 188 ? -26.677 21.483 4.451 1.00 51.62 188 THR A C 1
ATOM 1445 O O . THR A 1 188 ? -26.725 22.585 4.992 1.00 51.62 188 THR A O 1
ATOM 1448 N N . LEU A 1 189 ? -27.758 20.697 4.368 1.00 51.31 189 LEU A N 1
ATOM 1449 C CA . LEU A 1 189 ? -29.100 21.106 4.805 1.00 51.31 189 LEU A CA 1
ATOM 1450 C C . LEU A 1 189 ? -29.281 21.158 6.333 1.00 51.31 189 LEU A C 1
ATOM 1452 O O . LEU A 1 189 ? -30.247 21.749 6.809 1.00 51.31 189 LEU A O 1
ATOM 1456 N N . HIS A 1 190 ? -28.391 20.545 7.120 1.00 48.72 190 HIS A N 1
ATOM 1457 C CA . HIS A 1 190 ? -28.456 20.591 8.590 1.00 48.72 190 HIS A CA 1
ATOM 1458 C C . HIS A 1 190 ? -27.649 21.738 9.213 1.00 48.72 190 HIS A C 1
ATOM 1460 O O . HIS A 1 190 ? -27.866 22.063 10.381 1.00 48.72 190 HIS A O 1
ATOM 1466 N N . THR A 1 191 ? -26.763 22.386 8.454 1.00 48.38 191 THR A N 1
ATOM 1467 C CA . THR A 1 191 ? -25.959 23.517 8.947 1.00 48.38 191 THR A CA 1
ATOM 1468 C C . THR A 1 191 ? -26.644 24.872 8.763 1.00 48.38 191 THR A C 1
ATOM 1470 O O . THR A 1 191 ? -26.284 25.819 9.450 1.00 48.38 191 THR A O 1
ATOM 1473 N N . GLU A 1 192 ? -27.653 24.973 7.892 1.00 46.88 192 GLU A N 1
ATOM 1474 C CA . GLU A 1 192 ? -28.414 26.216 7.659 1.00 46.88 192 GLU A CA 1
ATOM 1475 C C . GLU A 1 192 ? -29.661 26.359 8.553 1.00 46.88 192 GLU A C 1
ATOM 1477 O O . GLU A 1 192 ? -30.390 27.344 8.460 1.00 46.88 192 GLU A O 1
ATOM 1482 N N . ALA A 1 193 ? -29.905 25.399 9.451 1.00 49.34 193 ALA A N 1
ATOM 1483 C CA . ALA A 1 193 ? -31.030 25.411 10.387 1.00 49.34 193 ALA A CA 1
ATOM 1484 C C . ALA A 1 193 ? -30.574 25.499 11.856 1.00 49.34 193 ALA A C 1
ATOM 1486 O O . ALA A 1 193 ? -31.047 24.735 12.703 1.00 49.34 193 ALA A O 1
ATOM 1487 N N . ARG A 1 194 ? -29.654 26.421 12.167 1.00 40.44 194 ARG A N 1
ATOM 1488 C CA . ARG A 1 194 ? -29.382 26.885 13.537 1.00 40.44 194 ARG A CA 1
ATOM 1489 C C . ARG A 1 194 ? -29.072 28.371 13.589 1.00 40.44 194 ARG A C 1
ATOM 1491 O O . ARG A 1 194 ? -28.260 28.827 12.759 1.00 40.44 194 ARG A O 1
#

Solvent-accessible surface area (backbone atoms only — not comparable to full-atom values): 10819 Å² total; per-residue (Å²): 112,64,72,65,34,44,50,39,30,45,54,49,36,76,77,44,52,56,32,30,36,37,33,34,54,45,71,48,68,92,73,98,73,61,38,60,37,38,39,34,26,33,78,86,68,54,75,28,34,61,80,91,55,86,71,65,60,70,70,66,61,65,48,47,85,75,43,82,53,54,39,68,44,80,40,73,51,102,78,74,36,42,32,34,31,37,40,32,33,36,78,38,72,58,42,46,52,51,44,50,41,40,54,40,11,67,73,48,39,43,29,34,42,40,33,35,54,36,51,102,90,38,72,61,38,34,37,30,24,43,84,89,66,52,74,78,45,65,35,91,89,60,50,75,78,61,46,52,60,53,52,57,52,49,76,76,48,60,65,42,36,76,47,82,52,98,90,39,43,34,40,26,38,62,41,76,38,48,74,51,73,65,57,56,53,57,58,55,65,60,65,78,73,118

Mean predicted aligned error: 6.96 Å

InterPro domains:
  IPR003777 XdhC- CoxI [PF02625] (18-64)